Protein AF-A0A979EG92-F1 (afdb_monomer)

pLDDT: mean 73.33, std 23.33, range [22.28, 95.75]

Structure (mmCIF, N/CA/C/O backbone):
data_AF-A0A979EG92-F1
#
_entry.id   AF-A0A979EG92-F1
#
loop_
_atom_site.group_PDB
_atom_site.id
_atom_site.type_symbol
_atom_site.label_atom_id
_atom_site.lab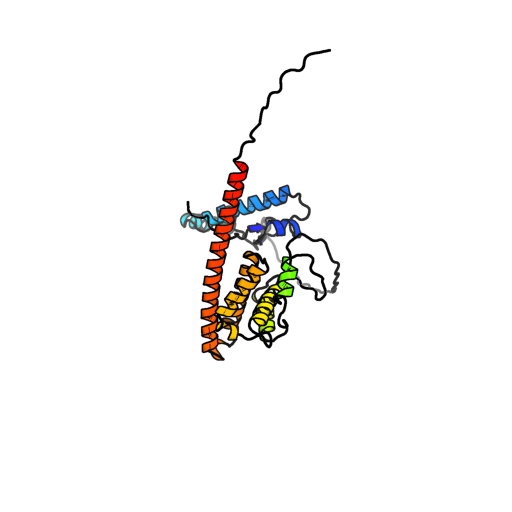el_alt_id
_atom_site.label_comp_id
_atom_site.label_asym_id
_atom_site.label_entity_id
_atom_site.label_seq_id
_atom_site.pdbx_PDB_ins_code
_atom_site.Cartn_x
_atom_site.Cartn_y
_atom_site.Cartn_z
_atom_site.occupancy
_atom_site.B_iso_or_equiv
_atom_site.auth_seq_id
_atom_site.auth_comp_id
_atom_site.auth_asym_id
_atom_site.auth_atom_id
_atom_site.pdbx_PDB_model_num
ATOM 1 N N . MET A 1 1 ? -4.545 24.169 -17.243 1.00 36.38 1 MET A N 1
ATOM 2 C CA . MET A 1 1 ? -3.277 23.765 -16.601 1.00 36.38 1 MET A CA 1
ATOM 3 C C . MET A 1 1 ? -3.550 22.474 -15.854 1.00 36.38 1 MET A C 1
ATOM 5 O O . MET A 1 1 ? -4.034 22.512 -14.728 1.00 36.38 1 MET A O 1
ATOM 9 N N . ASP A 1 2 ? -3.374 21.348 -16.539 1.00 27.50 2 ASP A N 1
ATOM 10 C CA . ASP A 1 2 ? -3.639 20.017 -15.994 1.00 27.50 2 ASP A CA 1
ATOM 11 C C . ASP A 1 2 ? -2.691 19.677 -14.832 1.00 27.50 2 ASP A C 1
ATOM 13 O O . ASP A 1 2 ? -1.524 20.081 -14.848 1.00 27.50 2 ASP A O 1
ATOM 17 N N . PRO A 1 3 ? -3.160 18.952 -13.801 1.00 38.16 3 PRO A N 1
ATOM 18 C CA . PRO A 1 3 ? -2.326 18.591 -12.667 1.00 38.16 3 PRO A CA 1
ATOM 19 C C . PRO A 1 3 ? -1.272 17.566 -13.095 1.00 38.16 3 PRO A C 1
ATOM 21 O O . PRO A 1 3 ? -1.597 16.468 -13.549 1.00 38.16 3 PRO A O 1
ATOM 24 N N . ILE A 1 4 ? -0.003 17.928 -12.899 1.00 33.69 4 ILE A N 1
ATOM 25 C CA . ILE A 1 4 ? 1.164 17.072 -13.132 1.00 33.69 4 ILE A CA 1
ATOM 26 C C . ILE A 1 4 ? 0.964 15.745 -12.367 1.00 33.69 4 ILE A C 1
ATOM 28 O O . ILE A 1 4 ? 0.806 15.766 -11.139 1.00 33.69 4 ILE A O 1
ATOM 32 N N . PRO A 1 5 ? 0.944 14.585 -13.049 1.00 31.27 5 PRO A N 1
ATOM 33 C CA . PRO A 1 5 ? 0.810 13.284 -12.405 1.00 31.27 5 PRO A CA 1
ATOM 34 C C . PRO A 1 5 ? 1.940 13.086 -11.392 1.00 31.27 5 PRO A C 1
ATOM 36 O O . PRO A 1 5 ? 3.100 13.347 -11.707 1.00 31.27 5 PRO A O 1
ATOM 39 N N . LYS A 1 6 ? 1.626 12.593 -10.184 1.00 41.56 6 LYS A N 1
ATOM 40 C CA . LYS A 1 6 ? 2.647 12.119 -9.233 1.00 41.56 6 LYS A CA 1
ATOM 41 C C . LYS A 1 6 ? 3.546 11.135 -9.984 1.00 41.56 6 LYS A C 1
ATOM 43 O O . LYS A 1 6 ? 3.072 10.055 -10.339 1.00 41.56 6 LYS A O 1
ATOM 48 N N . LEU A 1 7 ? 4.794 11.525 -10.267 1.00 37.78 7 LEU A N 1
ATOM 49 C CA . LEU A 1 7 ? 5.734 10.666 -10.979 1.00 37.78 7 LEU A CA 1
ATOM 50 C C . LEU A 1 7 ? 5.791 9.326 -10.244 1.00 37.78 7 LEU A C 1
ATOM 52 O O . LEU A 1 7 ? 6.073 9.280 -9.044 1.00 37.78 7 LEU A O 1
ATOM 56 N N . LYS A 1 8 ? 5.498 8.235 -10.962 1.00 48.94 8 LYS A N 1
ATOM 57 C CA . LYS A 1 8 ? 5.912 6.894 -10.548 1.00 48.94 8 LYS A CA 1
ATOM 58 C C . LYS A 1 8 ? 7.388 7.018 -10.169 1.00 48.94 8 LYS A C 1
ATOM 60 O O . LYS A 1 8 ? 8.183 7.421 -11.016 1.00 48.94 8 LYS A O 1
ATOM 65 N N . ARG A 1 9 ? 7.740 6.772 -8.902 1.00 59.47 9 ARG A N 1
ATOM 66 C CA . ARG A 1 9 ? 9.151 6.713 -8.505 1.00 59.47 9 ARG A CA 1
ATOM 67 C C . ARG A 1 9 ? 9.762 5.584 -9.321 1.00 59.47 9 ARG A C 1
ATOM 69 O O . ARG A 1 9 ? 9.372 4.431 -9.167 1.00 59.47 9 ARG A O 1
ATOM 76 N N . ASN A 1 10 ? 10.596 5.957 -10.278 1.00 70.12 10 ASN A N 1
ATOM 77 C CA . ASN A 1 10 ? 11.281 5.007 -11.128 1.00 70.12 10 ASN A CA 1
ATOM 78 C C . ASN A 1 10 ? 12.396 4.379 -10.299 1.00 70.12 10 ASN A C 1
ATOM 80 O O . ASN A 1 10 ? 13.101 5.099 -9.594 1.00 70.12 10 ASN A O 1
ATOM 84 N N . TYR A 1 11 ? 12.533 3.058 -10.374 1.00 84.50 11 TYR A N 1
ATOM 85 C CA . TYR A 1 11 ? 13.684 2.381 -9.794 1.00 84.50 11 TYR A CA 1
ATOM 86 C C . TYR A 1 11 ? 14.952 2.925 -10.452 1.00 84.50 11 TYR A C 1
ATOM 88 O O . TYR A 1 11 ? 15.028 2.992 -11.680 1.00 84.50 11 TYR A O 1
ATOM 96 N N . LEU A 1 12 ? 15.915 3.338 -9.636 1.00 88.81 12 LEU A N 1
ATOM 97 C CA . LEU A 1 12 ? 17.197 3.860 -10.089 1.00 88.81 12 LEU A CA 1
ATOM 98 C C . LEU A 1 12 ? 18.279 2.807 -9.867 1.00 88.81 12 LEU A C 1
ATOM 100 O O . LEU A 1 12 ? 18.273 2.097 -8.860 1.00 88.81 12 LEU A O 1
ATOM 104 N N . LEU A 1 13 ? 19.206 2.708 -10.811 1.00 88.88 13 LEU A N 1
ATOM 105 C CA . LEU A 1 13 ? 20.339 1.801 -10.720 1.00 88.88 13 LEU A CA 1
ATOM 106 C C . LEU A 1 13 ? 21.410 2.388 -9.796 1.00 88.88 13 LEU A C 1
ATOM 108 O O . LEU A 1 13 ? 21.821 3.533 -9.962 1.00 88.88 13 LEU A O 1
ATOM 112 N N . CYS A 1 14 ? 21.897 1.594 -8.845 1.00 90.44 14 CYS A N 1
ATOM 113 C CA . CYS A 1 14 ? 23.068 1.961 -8.064 1.00 90.44 14 CYS A CA 1
ATOM 114 C C . CYS A 1 14 ? 24.345 1.813 -8.908 1.00 90.44 14 CYS A C 1
ATOM 116 O O . CYS A 1 14 ? 24.604 0.716 -9.415 1.00 90.44 14 CYS A O 1
ATOM 118 N N . PRO A 1 15 ? 25.186 2.860 -9.019 1.00 88.94 15 PRO A N 1
ATOM 119 C CA . PRO A 1 15 ? 26.412 2.799 -9.812 1.00 88.94 15 PRO A CA 1
ATOM 120 C C . PRO A 1 15 ? 27.452 1.825 -9.244 1.00 88.94 15 PRO A C 1
ATOM 122 O O . PRO A 1 15 ? 28.266 1.319 -10.017 1.00 88.94 15 PRO A O 1
ATOM 125 N N . VAL A 1 16 ? 27.396 1.531 -7.938 1.00 89.12 16 VAL A N 1
ATOM 126 C CA . VAL A 1 16 ? 28.360 0.677 -7.224 1.00 89.12 16 VAL A CA 1
ATOM 127 C C . VAL A 1 16 ? 27.944 -0.792 -7.273 1.00 89.12 16 VAL A C 1
ATOM 129 O O . VAL A 1 16 ? 28.637 -1.611 -7.865 1.00 89.12 16 VAL A O 1
ATOM 132 N N . CYS A 1 17 ? 26.790 -1.147 -6.696 1.00 88.81 17 CYS A N 1
ATOM 133 C CA . CYS A 1 17 ? 26.370 -2.552 -6.609 1.00 88.81 17 CYS A CA 1
ATOM 134 C C . CYS A 1 17 ? 25.605 -3.061 -7.838 1.00 88.81 17 CYS A C 1
ATOM 136 O O . CYS A 1 17 ? 25.229 -4.231 -7.865 1.00 88.81 17 CYS A O 1
ATOM 138 N N . LYS A 1 18 ? 25.319 -2.190 -8.817 1.00 86.38 18 LYS A N 1
ATOM 139 C CA . LYS A 1 18 ? 24.544 -2.498 -10.033 1.00 86.38 18 LYS A CA 1
ATOM 140 C C . LYS A 1 18 ? 23.153 -3.100 -9.765 1.00 86.38 18 LYS A C 1
ATOM 142 O O . LYS A 1 18 ? 22.581 -3.758 -10.628 1.00 86.38 18 LYS A O 1
ATOM 147 N N . LYS A 1 19 ? 22.578 -2.851 -8.581 1.00 84.81 19 LYS A N 1
ATOM 148 C CA . LYS A 1 19 ? 21.195 -3.217 -8.223 1.00 84.81 19 LYS A CA 1
ATOM 149 C C . LYS A 1 19 ? 20.264 -2.016 -8.348 1.00 84.81 19 LYS A C 1
ATOM 151 O O . LYS A 1 19 ? 20.687 -0.875 -8.168 1.00 84.81 19 LYS A O 1
ATOM 156 N N . THR A 1 20 ? 18.993 -2.272 -8.631 1.00 86.12 20 THR A N 1
ATOM 157 C CA . THR A 1 20 ? 17.958 -1.239 -8.740 1.00 86.12 20 THR A CA 1
ATOM 158 C C . THR A 1 20 ? 17.262 -0.994 -7.407 1.00 86.12 20 THR A C 1
ATOM 160 O O . THR A 1 20 ? 16.869 -1.948 -6.739 1.00 86.12 20 THR A O 1
ATOM 163 N N . TRP A 1 21 ? 17.038 0.272 -7.063 1.00 81.88 21 TRP A N 1
ATOM 164 C CA . TRP A 1 21 ? 16.435 0.690 -5.798 1.00 81.88 21 TRP A CA 1
ATOM 165 C C . TRP A 1 21 ? 15.329 1.717 -6.029 1.00 81.88 21 TRP A C 1
ATOM 167 O O . TRP A 1 21 ? 15.434 2.583 -6.897 1.00 81.88 21 TRP A O 1
ATOM 177 N N . ASP A 1 22 ? 14.264 1.638 -5.238 1.00 79.19 22 ASP A N 1
ATOM 178 C CA . ASP A 1 22 ? 13.174 2.619 -5.225 1.00 79.19 22 ASP A CA 1
ATOM 179 C C . ASP A 1 22 ? 13.582 3.934 -4.532 1.00 79.19 22 ASP A C 1
ATOM 181 O O . ASP A 1 22 ? 13.038 5.001 -4.833 1.00 79.19 22 ASP A O 1
ATOM 185 N N . CYS A 1 23 ? 14.566 3.862 -3.631 1.00 83.00 23 CYS A N 1
ATOM 186 C CA . CYS A 1 23 ? 15.186 4.993 -2.955 1.00 83.00 23 CYS A CA 1
ATOM 187 C C . CYS A 1 23 ? 16.719 4.893 -3.003 1.00 83.00 23 CYS A C 1
ATOM 189 O O . CYS A 1 23 ? 17.378 4.512 -2.034 1.00 83.00 23 CYS A O 1
ATOM 191 N N . LEU A 1 24 ? 17.295 5.242 -4.159 1.00 86.62 24 LEU A N 1
ATOM 192 C CA . LEU A 1 24 ? 18.739 5.146 -4.378 1.00 86.62 24 LEU A CA 1
ATOM 193 C C . LEU A 1 24 ? 19.555 6.005 -3.402 1.00 86.62 24 LEU A C 1
ATOM 195 O O . LEU A 1 24 ? 20.567 5.524 -2.909 1.00 86.62 24 LEU A O 1
ATOM 199 N N . SER A 1 25 ? 19.104 7.214 -3.056 1.00 82.44 25 SER A N 1
ATOM 200 C CA . SER A 1 25 ? 19.812 8.074 -2.092 1.00 82.44 25 SER A CA 1
ATOM 201 C C . SER A 1 25 ? 20.023 7.382 -0.744 1.00 82.44 25 SER A C 1
ATOM 203 O O . SER A 1 25 ? 21.129 7.371 -0.217 1.00 82.44 25 SER A O 1
ATOM 205 N N . VAL A 1 26 ? 18.985 6.725 -0.217 1.00 84.19 26 VAL A N 1
ATOM 206 C CA . VAL A 1 26 ? 19.054 5.982 1.050 1.00 84.19 26 VAL A CA 1
ATOM 207 C C . VAL A 1 26 ? 19.996 4.788 0.941 1.00 84.19 26 VAL A C 1
ATOM 209 O O . VAL A 1 26 ? 20.746 4.510 1.876 1.00 84.19 26 VAL A O 1
ATOM 212 N N . HIS A 1 27 ? 19.974 4.083 -0.188 1.00 88.06 27 HIS A N 1
ATOM 213 C CA . HIS A 1 27 ? 20.885 2.970 -0.426 1.00 88.06 27 HIS A CA 1
ATOM 214 C C . HIS A 1 27 ? 22.354 3.424 -0.480 1.00 88.06 27 HIS A C 1
ATOM 216 O O . HIS A 1 27 ? 23.207 2.801 0.154 1.00 88.06 27 HIS A O 1
ATOM 222 N N . LEU A 1 28 ? 22.647 4.515 -1.194 1.00 86.81 28 LEU A N 1
ATOM 223 C CA . LEU A 1 28 ? 23.994 5.079 -1.289 1.00 86.81 28 LEU A CA 1
ATOM 224 C C . LEU A 1 28 ? 24.503 5.502 0.092 1.00 86.81 28 LEU A C 1
ATOM 226 O O . LEU A 1 28 ? 25.548 5.021 0.514 1.00 86.81 28 LEU A O 1
ATOM 230 N N . HIS A 1 29 ? 23.695 6.247 0.847 1.00 87.12 29 HIS A N 1
ATOM 231 C CA . HIS A 1 29 ? 24.012 6.674 2.214 1.00 87.12 29 HIS A CA 1
ATOM 232 C C . HIS A 1 29 ? 24.307 5.534 3.193 1.00 87.12 29 HIS A C 1
ATOM 234 O O . HIS A 1 29 ? 25.091 5.686 4.126 1.00 87.12 29 HIS A O 1
ATOM 240 N N . ARG A 1 30 ? 23.650 4.383 3.032 1.00 86.19 30 ARG A N 1
ATOM 241 C CA . ARG A 1 30 ? 23.713 3.299 4.028 1.00 86.19 30 ARG A CA 1
ATOM 242 C C . ARG A 1 30 ? 24.660 2.170 3.664 1.00 86.19 30 ARG A C 1
ATOM 244 O O . ARG A 1 30 ? 25.150 1.498 4.568 1.00 86.19 30 ARG A O 1
ATOM 251 N N . VAL A 1 31 ? 24.860 1.925 2.372 1.00 89.38 31 VAL A N 1
ATOM 252 C CA . VAL A 1 31 ? 25.510 0.704 1.885 1.00 89.38 31 VAL A CA 1
ATOM 253 C C . VAL A 1 31 ? 26.677 1.032 0.969 1.00 89.38 31 VAL A C 1
ATOM 255 O O . VAL A 1 31 ? 27.809 0.696 1.290 1.00 89.38 31 VAL A O 1
ATOM 258 N N . CYS A 1 32 ? 26.411 1.664 -0.174 1.00 87.06 32 CYS A N 1
ATOM 259 C CA . CYS A 1 32 ? 27.383 1.709 -1.269 1.00 87.06 32 CYS A CA 1
ATOM 260 C C . CYS A 1 32 ? 28.295 2.935 -1.285 1.00 87.06 32 CYS A C 1
ATOM 262 O O . CYS A 1 32 ? 29.355 2.856 -1.891 1.00 87.06 32 CYS A O 1
ATOM 264 N N . MET A 1 33 ? 27.886 4.035 -0.657 1.00 91.25 33 MET A N 1
ATOM 265 C CA . MET A 1 33 ? 28.625 5.301 -0.595 1.00 91.25 33 MET A CA 1
ATOM 266 C C . MET A 1 33 ? 28.605 5.880 0.829 1.00 91.25 33 MET A C 1
ATOM 268 O O . MET A 1 33 ? 28.529 7.083 1.040 1.00 91.25 33 MET A O 1
ATOM 272 N N . LYS A 1 34 ? 28.614 5.007 1.846 1.00 88.69 34 LYS A N 1
ATOM 273 C CA . LYS A 1 34 ? 28.432 5.390 3.259 1.00 88.69 34 LYS A CA 1
ATOM 274 C C . LYS A 1 34 ? 29.494 6.378 3.764 1.00 88.69 34 LYS A C 1
ATOM 276 O O . LYS A 1 34 ? 29.240 7.124 4.704 1.00 88.69 34 LYS A O 1
ATOM 281 N N . THR A 1 35 ? 30.694 6.320 3.196 1.00 89.56 35 THR A N 1
ATOM 282 C CA . THR A 1 35 ? 31.848 7.146 3.581 1.00 89.56 35 THR A CA 1
ATOM 283 C C . THR A 1 35 ? 32.077 8.326 2.643 1.00 89.56 35 THR A C 1
ATOM 285 O O . THR A 1 35 ? 32.977 9.124 2.890 1.00 89.56 35 THR A O 1
ATOM 288 N N . ASP A 1 36 ? 31.311 8.419 1.560 1.00 91.38 36 ASP A N 1
ATOM 289 C CA . ASP A 1 36 ? 31.434 9.48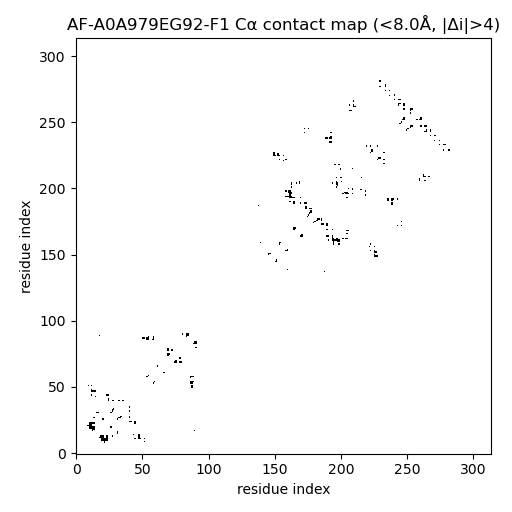3 0.574 1.00 91.38 36 ASP A CA 1
ATOM 290 C C . ASP A 1 36 ? 30.762 10.773 1.067 1.00 91.38 36 ASP A C 1
ATOM 292 O O . ASP A 1 36 ? 29.830 10.727 1.877 1.00 91.38 36 ASP A O 1
ATOM 296 N N . PRO A 1 37 ? 31.211 11.945 0.586 1.00 91.25 37 PRO A N 1
ATOM 297 C CA . PRO A 1 37 ? 30.566 13.209 0.912 1.00 91.25 37 PRO A CA 1
ATOM 298 C C . PRO A 1 37 ? 29.148 13.279 0.328 1.00 91.25 37 PRO A C 1
ATOM 300 O O . PRO A 1 37 ? 28.873 12.718 -0.735 1.00 91.25 37 PRO A O 1
ATOM 303 N N . GLU A 1 38 ? 28.263 14.035 0.987 1.00 86.19 38 GLU A N 1
ATOM 304 C CA . GLU A 1 38 ? 26.866 14.230 0.554 1.00 86.19 38 GLU A CA 1
ATOM 305 C C . GLU A 1 38 ? 26.777 14.672 -0.914 1.00 86.19 38 GLU A C 1
ATOM 307 O O . GLU A 1 38 ? 25.977 14.137 -1.674 1.00 86.19 38 GLU A O 1
ATOM 312 N N . GLU A 1 39 ? 27.666 15.569 -1.346 1.00 90.50 39 GLU A N 1
ATOM 313 C CA . GLU A 1 39 ? 27.732 16.061 -2.726 1.00 90.50 39 GLU A CA 1
ATOM 314 C C . GLU A 1 39 ? 27.968 14.934 -3.746 1.00 90.50 39 GLU A C 1
ATOM 316 O O . GLU A 1 39 ? 27.345 14.902 -4.808 1.00 90.50 39 GLU A O 1
ATOM 321 N N . ALA A 1 40 ? 28.815 13.954 -3.415 1.00 88.75 40 ALA A N 1
ATOM 322 C CA . ALA A 1 40 ? 29.052 12.805 -4.284 1.00 88.75 40 ALA A CA 1
ATOM 323 C C . ALA A 1 40 ? 27.818 11.891 -4.358 1.00 88.75 40 ALA A C 1
ATOM 325 O O . ALA A 1 40 ? 27.514 11.341 -5.422 1.00 88.75 40 ALA A O 1
ATOM 326 N N . ILE A 1 41 ? 27.084 11.750 -3.251 1.00 85.19 41 ILE A N 1
ATOM 327 C CA . ILE A 1 41 ? 25.849 10.961 -3.191 1.00 85.19 41 ILE A CA 1
ATOM 328 C C . ILE A 1 41 ? 24.737 11.645 -3.994 1.00 85.19 41 ILE A C 1
ATOM 330 O O . ILE A 1 41 ? 24.075 10.988 -4.801 1.00 85.19 41 ILE A O 1
ATOM 334 N N . GLU A 1 42 ? 24.554 12.957 -3.835 1.00 87.31 42 GLU A N 1
ATOM 335 C CA . GLU A 1 42 ? 23.590 13.742 -4.611 1.00 87.31 42 GLU A CA 1
ATOM 336 C C . GLU A 1 42 ? 23.900 13.680 -6.111 1.00 87.31 42 GLU A C 1
ATOM 338 O O . GLU A 1 42 ? 23.010 13.358 -6.905 1.00 87.31 42 GLU A O 1
ATOM 343 N N . ALA A 1 43 ? 25.167 13.858 -6.499 1.00 91.19 43 ALA A N 1
ATOM 344 C CA . ALA A 1 43 ? 25.603 13.747 -7.889 1.00 91.19 43 ALA A CA 1
ATOM 345 C C . ALA A 1 43 ? 25.350 12.345 -8.476 1.00 91.19 43 ALA A C 1
ATOM 347 O O . ALA A 1 43 ? 24.963 12.210 -9.641 1.00 91.19 43 ALA A O 1
ATOM 348 N N . ALA A 1 44 ? 25.533 11.282 -7.687 1.00 90.94 44 ALA A N 1
ATOM 349 C CA . ALA A 1 44 ? 25.234 9.916 -8.110 1.00 90.94 44 ALA A CA 1
ATOM 350 C C . ALA A 1 44 ? 23.725 9.687 -8.318 1.00 90.94 44 ALA A C 1
ATOM 352 O O . ALA A 1 44 ? 23.325 9.039 -9.290 1.00 90.94 44 ALA A O 1
ATOM 353 N N . VAL A 1 45 ? 22.874 10.244 -7.450 1.00 88.88 45 VAL A N 1
ATOM 354 C CA . VAL A 1 45 ? 21.408 10.171 -7.589 1.00 88.88 45 VAL A CA 1
ATOM 355 C C . VAL A 1 45 ? 20.924 10.980 -8.789 1.00 88.88 45 VAL A C 1
ATOM 357 O O . VAL A 1 45 ? 20.060 10.510 -9.539 1.00 88.88 45 VAL A O 1
ATOM 360 N N . GLU A 1 46 ? 21.472 12.177 -8.996 1.00 88.88 46 GLU A N 1
ATOM 361 C CA . GLU A 1 46 ? 21.147 13.022 -10.143 1.00 88.88 46 GLU A CA 1
ATOM 362 C C . GLU A 1 46 ? 21.520 12.323 -11.452 1.00 88.88 46 GLU A C 1
ATOM 364 O O . GLU A 1 46 ? 20.681 12.205 -12.352 1.00 88.88 46 GLU A O 1
ATOM 369 N N . ARG A 1 47 ? 22.734 11.764 -11.519 1.00 90.88 47 ARG A N 1
ATOM 370 C CA . ARG A 1 47 ? 23.205 10.987 -12.668 1.00 90.88 47 ARG A CA 1
ATOM 371 C C . ARG A 1 47 ? 22.289 9.803 -12.956 1.00 90.88 47 ARG A C 1
ATOM 373 O O . ARG A 1 47 ? 21.749 9.721 -14.054 1.00 90.88 47 ARG A O 1
ATOM 380 N N . ALA A 1 48 ? 22.010 8.955 -11.965 1.00 89.00 48 ALA A N 1
ATOM 381 C CA . ALA A 1 48 ? 21.118 7.806 -12.138 1.00 89.00 48 ALA A CA 1
ATOM 382 C C . ALA A 1 48 ? 19.701 8.224 -12.581 1.00 89.00 48 ALA A C 1
ATOM 384 O O . ALA A 1 48 ? 19.045 7.539 -13.369 1.00 89.00 48 ALA A O 1
ATOM 385 N N . THR A 1 49 ? 19.220 9.380 -12.115 1.00 86.88 49 THR A N 1
ATOM 386 C CA . THR A 1 49 ? 17.933 9.943 -12.544 1.00 86.88 49 THR A CA 1
ATOM 387 C C . THR A 1 49 ? 17.968 10.395 -14.005 1.00 86.88 49 THR A C 1
ATOM 389 O O . THR A 1 49 ? 16.991 10.189 -14.731 1.00 86.88 49 THR A O 1
ATOM 392 N N . ALA A 1 50 ? 19.063 11.014 -14.453 1.00 86.88 50 ALA A N 1
ATOM 393 C CA . ALA A 1 50 ? 19.254 11.415 -15.844 1.00 86.88 50 ALA A CA 1
ATOM 394 C C . ALA A 1 50 ? 19.341 10.193 -16.773 1.00 86.88 50 ALA A C 1
ATOM 396 O O . ALA A 1 50 ? 18.620 10.133 -17.772 1.00 86.88 50 ALA A O 1
ATOM 397 N N . GLU A 1 51 ? 20.128 9.185 -16.397 1.00 88.75 51 GLU A N 1
ATOM 398 C CA . GLU A 1 51 ? 20.257 7.910 -17.113 1.00 88.75 51 GLU A CA 1
ATOM 399 C C . GLU A 1 51 ? 18.898 7.217 -17.261 1.00 88.75 51 GLU A C 1
ATOM 401 O O . GLU A 1 51 ? 18.502 6.833 -18.363 1.00 88.75 51 GLU A O 1
ATOM 406 N N . MET A 1 52 ? 18.106 7.165 -16.184 1.00 86.75 52 MET A N 1
ATOM 407 C CA . MET A 1 52 ? 16.764 6.581 -16.215 1.00 86.75 52 MET A CA 1
ATOM 408 C C . MET A 1 52 ? 15.821 7.308 -17.188 1.00 86.75 52 MET A C 1
ATOM 410 O O . MET A 1 52 ? 15.012 6.669 -17.865 1.00 86.75 52 MET A O 1
ATOM 414 N N . ARG A 1 53 ? 15.913 8.640 -17.321 1.00 83.81 53 ARG A N 1
ATOM 415 C CA . ARG A 1 53 ? 15.123 9.378 -18.330 1.00 83.81 53 ARG A CA 1
ATOM 416 C C . ARG A 1 53 ? 15.528 8.995 -19.752 1.00 83.81 53 ARG A C 1
ATOM 418 O O . ARG A 1 53 ? 14.661 8.872 -20.624 1.00 83.81 53 ARG A O 1
ATOM 425 N N . VAL A 1 54 ? 16.821 8.795 -20.000 1.00 84.44 54 VAL A N 1
ATOM 426 C CA . VAL A 1 54 ? 17.302 8.355 -21.314 1.00 84.44 54 VAL A CA 1
ATOM 427 C C . VAL A 1 54 ? 16.854 6.922 -21.597 1.00 84.44 54 VAL A C 1
ATOM 429 O O . VAL A 1 54 ? 16.317 6.663 -22.672 1.00 84.44 54 VAL A O 1
ATOM 432 N N . LEU A 1 55 ? 16.949 6.018 -20.621 1.00 86.31 55 LEU A N 1
ATOM 433 C CA . LEU A 1 55 ? 16.470 4.640 -20.747 1.00 86.31 55 LEU A CA 1
ATOM 434 C C . LEU A 1 55 ? 14.969 4.587 -21.072 1.00 86.31 55 LEU A C 1
ATOM 436 O O . LEU A 1 55 ? 14.547 3.878 -21.986 1.00 86.31 55 LEU A O 1
ATOM 440 N N . LEU A 1 56 ? 14.148 5.374 -20.372 1.00 83.62 56 LEU A N 1
ATOM 441 C CA . LEU A 1 56 ? 12.703 5.416 -20.615 1.00 83.62 56 LEU A CA 1
ATOM 442 C C . LEU A 1 56 ? 12.338 5.960 -22.002 1.00 83.62 56 LEU A C 1
ATOM 444 O O . LEU A 1 56 ? 11.317 5.549 -22.553 1.00 83.62 56 LEU A O 1
ATOM 448 N N . SER A 1 57 ? 13.149 6.860 -22.563 1.00 82.75 57 SER A N 1
ATOM 449 C CA . SER A 1 57 ? 12.893 7.467 -23.876 1.00 82.75 57 SER A CA 1
ATOM 450 C C . SER A 1 57 ? 13.498 6.686 -25.047 1.00 82.75 57 SER A C 1
ATOM 452 O O . SER A 1 57 ? 12.885 6.630 -26.110 1.00 82.75 57 SER A O 1
ATOM 454 N N . LYS A 1 58 ? 14.671 6.063 -24.875 1.00 80.31 58 LYS A N 1
ATOM 455 C CA . LYS A 1 58 ? 15.453 5.441 -25.963 1.00 80.31 58 LYS A CA 1
ATOM 456 C C . LYS A 1 58 ? 15.730 3.945 -25.777 1.00 80.31 58 LYS A C 1
ATOM 458 O O . LYS A 1 58 ? 16.100 3.271 -26.736 1.00 80.31 58 LYS A O 1
ATOM 463 N N . GLY A 1 59 ? 15.545 3.400 -24.577 1.00 80.06 59 GLY A N 1
ATOM 464 C CA . GLY A 1 59 ? 15.911 2.018 -24.244 1.00 80.06 59 GLY A CA 1
ATOM 465 C C . GLY A 1 59 ? 14.963 0.943 -24.780 1.00 80.06 59 GLY A C 1
ATOM 466 O O . GLY A 1 59 ? 15.338 -0.220 -24.834 1.00 80.06 59 GLY A O 1
ATOM 467 N N . ARG A 1 60 ? 13.737 1.305 -25.187 1.00 81.69 60 ARG A N 1
ATOM 468 C CA . ARG A 1 60 ? 12.706 0.336 -25.619 1.00 81.69 60 ARG A CA 1
ATOM 469 C C . ARG A 1 60 ? 12.681 0.052 -27.119 1.00 81.69 60 ARG A C 1
ATOM 471 O O . ARG A 1 60 ? 12.114 -0.954 -27.526 1.00 81.69 60 ARG A O 1
ATOM 478 N N . VAL A 1 61 ? 13.224 0.953 -27.938 1.00 83.69 61 VAL A N 1
ATOM 479 C CA . VAL A 1 61 ? 13.083 0.895 -29.399 1.00 83.69 61 VAL A CA 1
ATOM 480 C C . VAL A 1 61 ? 14.438 0.615 -30.034 1.00 83.69 61 VAL A C 1
ATOM 482 O O . VAL A 1 61 ? 15.333 1.461 -30.009 1.00 83.69 61 VAL A O 1
ATOM 485 N N . PHE A 1 62 ? 14.574 -0.560 -30.642 1.00 85.25 62 PHE A N 1
ATOM 486 C CA . PHE A 1 62 ? 15.757 -0.955 -31.403 1.00 85.25 62 PHE A CA 1
ATOM 487 C C . PHE A 1 62 ? 15.460 -0.899 -32.900 1.00 85.25 62 PHE A C 1
ATOM 489 O O . PHE A 1 62 ? 14.388 -1.301 -33.347 1.00 85.25 62 PHE A O 1
ATOM 496 N N . LYS A 1 63 ? 16.414 -0.383 -33.682 1.00 89.19 63 LYS A N 1
ATOM 497 C CA . LYS A 1 63 ? 16.331 -0.410 -35.145 1.00 89.19 63 LYS A CA 1
ATOM 498 C C . LYS A 1 63 ? 16.833 -1.758 -35.641 1.00 89.19 63 LYS A C 1
ATOM 500 O O . LYS A 1 63 ? 17.931 -2.164 -35.266 1.00 89.19 63 LYS A O 1
ATOM 505 N N . TYR A 1 64 ? 16.062 -2.400 -36.512 1.00 90.31 64 TYR A N 1
ATOM 506 C CA . TYR A 1 64 ? 16.419 -3.699 -37.076 1.00 90.31 64 TYR A CA 1
ATOM 507 C C . TYR A 1 64 ? 17.783 -3.671 -37.783 1.00 90.31 64 TYR A C 1
ATOM 509 O O . TYR A 1 64 ? 18.633 -4.504 -37.492 1.00 90.31 64 TYR A O 1
ATOM 517 N N . ASP A 1 65 ? 18.056 -2.643 -38.591 1.00 93.19 65 ASP A N 1
ATOM 518 C CA . ASP A 1 65 ? 19.340 -2.496 -39.298 1.00 93.19 65 ASP A CA 1
ATOM 519 C C . ASP A 1 65 ? 20.540 -2.460 -38.346 1.00 93.19 65 ASP A C 1
ATOM 521 O O . ASP A 1 65 ? 21.607 -2.993 -38.644 1.00 93.19 65 ASP A O 1
ATOM 525 N N . ARG A 1 66 ? 20.362 -1.856 -37.163 1.00 89.69 66 ARG A N 1
ATOM 526 C CA . ARG A 1 66 ? 21.408 -1.798 -36.140 1.00 89.69 66 ARG A CA 1
ATOM 527 C C . ARG A 1 66 ? 21.670 -3.174 -35.537 1.00 89.69 66 ARG A C 1
ATOM 529 O O . ARG A 1 66 ? 22.828 -3.530 -35.348 1.00 89.69 66 ARG A O 1
ATOM 536 N N . LEU A 1 67 ? 20.617 -3.952 -35.283 1.00 90.31 67 LEU A N 1
ATOM 537 C CA . LEU A 1 67 ? 20.752 -5.343 -34.845 1.00 90.31 67 LEU A CA 1
ATOM 538 C C . LEU A 1 67 ? 21.450 -6.185 -35.923 1.00 90.31 67 LEU A C 1
ATOM 540 O O . LEU A 1 67 ? 22.359 -6.943 -35.601 1.00 90.31 67 LEU A O 1
ATOM 544 N N . GLY A 1 68 ? 21.111 -5.978 -37.200 1.00 90.94 68 GLY A N 1
ATOM 545 C CA . GLY A 1 68 ? 21.788 -6.618 -38.331 1.00 90.94 68 GLY A CA 1
ATOM 546 C C . GLY A 1 68 ? 23.289 -6.308 -38.391 1.00 90.94 68 GLY A C 1
ATOM 547 O O . GLY A 1 68 ? 24.097 -7.215 -38.565 1.00 90.94 68 GLY A O 1
ATOM 548 N N . GLN A 1 69 ? 23.688 -5.051 -38.165 1.00 92.31 69 GLN A N 1
ATOM 549 C CA . GLN A 1 69 ? 25.103 -4.648 -38.112 1.00 92.31 69 GLN A CA 1
ATOM 550 C C . GLN A 1 69 ? 25.873 -5.250 -36.928 1.00 92.31 69 GLN A C 1
ATOM 552 O O . GLN A 1 69 ? 27.071 -5.508 -37.046 1.00 92.31 69 GLN A O 1
ATOM 557 N N . ILE A 1 70 ? 25.218 -5.424 -35.776 1.00 92.44 70 ILE A N 1
ATOM 558 C CA . ILE A 1 70 ? 25.823 -6.054 -34.593 1.00 92.44 70 ILE A CA 1
ATOM 559 C C . ILE A 1 70 ? 26.053 -7.539 -34.876 1.00 92.44 70 ILE A C 1
ATOM 561 O O . ILE A 1 70 ? 27.173 -8.027 -34.732 1.00 92.44 70 ILE A O 1
ATOM 565 N N . LEU A 1 71 ? 25.016 -8.230 -35.357 1.00 90.94 71 LEU A N 1
ATOM 566 C CA . LEU A 1 71 ? 25.070 -9.661 -35.659 1.00 90.94 71 LEU A CA 1
ATOM 567 C C . LEU A 1 71 ? 26.031 -9.999 -36.806 1.00 90.94 71 LEU A C 1
ATOM 569 O O . LEU A 1 71 ? 26.624 -11.070 -36.793 1.00 90.94 71 LEU A O 1
ATOM 573 N N . GLY A 1 72 ? 26.220 -9.091 -37.766 1.00 89.75 72 GLY A N 1
ATOM 574 C CA . GLY A 1 72 ? 27.172 -9.258 -38.868 1.00 89.75 72 GLY A CA 1
ATOM 575 C C . GLY A 1 72 ? 28.626 -8.894 -38.542 1.00 89.75 72 GLY A C 1
ATOM 576 O O . GLY A 1 72 ? 29.453 -8.873 -39.450 1.00 89.75 72 GLY A O 1
ATOM 577 N N . SER A 1 73 ? 28.949 -8.545 -37.294 1.00 92.31 73 SER A N 1
ATOM 578 C CA . SER A 1 73 ? 30.310 -8.155 -36.901 1.00 92.31 73 SER A CA 1
ATOM 579 C C . SER A 1 73 ? 31.171 -9.341 -36.454 1.00 92.31 73 SER A C 1
ATOM 581 O O . SER A 1 73 ? 30.660 -10.420 -36.175 1.00 92.31 73 SER A O 1
ATOM 583 N N . ALA A 1 74 ? 32.489 -9.131 -36.365 1.00 88.56 74 ALA A N 1
ATOM 584 C CA . ALA A 1 74 ? 33.430 -10.151 -35.895 1.00 88.56 74 ALA A CA 1
ATOM 585 C C . ALA A 1 74 ? 33.251 -10.509 -34.405 1.00 88.56 74 ALA A C 1
ATOM 587 O O . ALA A 1 74 ? 33.587 -11.620 -34.007 1.00 88.56 74 ALA A O 1
ATOM 588 N N . ASP A 1 75 ? 32.695 -9.594 -33.604 1.00 89.88 75 ASP A N 1
ATOM 589 C CA . ASP A 1 75 ? 32.329 -9.830 -32.203 1.00 89.88 75 ASP A CA 1
ATOM 590 C C . ASP A 1 75 ? 30.898 -9.334 -31.921 1.00 89.88 75 ASP A C 1
ATOM 592 O O . ASP A 1 75 ? 30.687 -8.234 -31.397 1.00 89.88 75 ASP A O 1
ATOM 596 N N . PRO A 1 76 ? 29.877 -10.132 -32.278 1.00 89.19 76 PRO A N 1
ATOM 597 C CA . PRO A 1 76 ? 28.486 -9.751 -32.074 1.00 89.19 76 PRO A CA 1
ATOM 598 C C . PRO A 1 76 ? 28.116 -9.554 -30.605 1.00 89.19 76 PRO A C 1
ATOM 600 O O . PRO A 1 76 ? 27.272 -8.714 -30.298 1.00 89.19 76 PRO A O 1
ATOM 603 N N . MET A 1 77 ? 28.729 -10.321 -29.698 1.00 87.94 77 MET A N 1
ATOM 604 C CA . MET A 1 77 ? 28.397 -10.284 -28.275 1.00 87.94 77 MET A CA 1
ATOM 605 C C . MET A 1 77 ? 28.966 -9.037 -27.606 1.00 87.94 77 MET A C 1
ATOM 607 O O . MET A 1 77 ? 28.211 -8.344 -26.925 1.00 87.94 77 MET A O 1
ATOM 611 N N . GLY A 1 78 ? 30.236 -8.695 -27.850 1.00 87.69 78 GLY A N 1
ATOM 612 C CA . GLY A 1 78 ? 30.816 -7.446 -27.353 1.00 87.69 78 GLY A CA 1
ATOM 613 C C . GLY A 1 78 ? 30.061 -6.227 -27.878 1.00 87.69 78 GLY A C 1
ATOM 614 O O . GLY A 1 78 ? 29.630 -5.377 -27.101 1.00 87.69 78 GLY A O 1
ATOM 615 N N . ARG A 1 79 ? 29.754 -6.199 -29.182 1.00 89.38 79 ARG A N 1
ATOM 616 C CA . ARG A 1 79 ? 28.981 -5.099 -29.781 1.00 89.38 79 ARG A CA 1
ATOM 617 C C . ARG A 1 79 ? 27.538 -5.013 -29.288 1.00 89.38 79 ARG A C 1
ATOM 619 O O . ARG A 1 79 ? 26.978 -3.918 -29.232 1.00 89.38 79 ARG A O 1
ATOM 626 N N . MET A 1 80 ? 26.916 -6.142 -28.945 1.00 90.81 80 MET A N 1
ATOM 627 C CA . MET A 1 80 ? 25.591 -6.144 -28.325 1.00 90.81 80 MET A CA 1
ATOM 628 C C . MET A 1 80 ? 25.653 -5.563 -26.911 1.00 90.81 80 MET A C 1
ATOM 630 O O . MET A 1 80 ? 24.806 -4.747 -26.559 1.00 90.81 80 MET A O 1
ATOM 634 N N . ILE A 1 81 ? 26.658 -5.944 -26.117 1.00 89.69 81 ILE A N 1
ATOM 635 C CA . ILE A 1 81 ? 26.864 -5.404 -24.767 1.00 89.69 81 ILE A CA 1
ATOM 636 C C . ILE A 1 81 ? 27.075 -3.888 -24.835 1.00 89.69 81 ILE A C 1
ATOM 638 O O . ILE A 1 81 ? 26.356 -3.158 -24.157 1.00 89.69 81 ILE A O 1
ATOM 642 N N . GLU A 1 82 ? 27.947 -3.408 -25.724 1.00 89.19 82 GLU A N 1
ATOM 643 C CA . GLU A 1 82 ? 28.167 -1.973 -25.948 1.00 89.19 82 GLU A CA 1
ATOM 644 C C . GLU A 1 82 ? 26.871 -1.233 -26.313 1.00 89.19 82 GLU A C 1
ATOM 646 O O . GLU A 1 82 ? 26.580 -0.161 -25.780 1.00 89.19 82 GLU A O 1
ATOM 651 N N . GLU A 1 83 ? 26.059 -1.798 -27.213 1.00 89.25 83 GLU A N 1
ATOM 652 C CA . GLU A 1 83 ? 24.788 -1.187 -27.612 1.00 89.25 83 GLU A CA 1
ATOM 653 C C . GLU A 1 83 ? 23.800 -1.120 -26.437 1.00 89.25 83 GLU A C 1
ATOM 655 O O . GLU A 1 83 ? 23.113 -0.108 -26.273 1.00 89.25 83 GLU A O 1
ATOM 660 N N . LEU A 1 84 ? 23.735 -2.158 -25.600 1.00 89.12 84 LEU A N 1
ATOM 661 C CA . LEU A 1 84 ? 22.880 -2.190 -24.413 1.00 89.12 84 LEU A CA 1
ATOM 662 C C . LEU A 1 84 ? 23.354 -1.173 -23.360 1.00 89.12 84 LEU A C 1
ATOM 664 O O . LEU A 1 84 ? 22.553 -0.364 -22.879 1.00 89.12 84 LEU A O 1
ATOM 668 N N . GLU A 1 85 ? 24.650 -1.145 -23.056 1.00 87.62 85 GLU A N 1
ATOM 669 C CA . GLU A 1 85 ? 25.242 -0.229 -22.076 1.00 87.62 85 GLU A CA 1
ATOM 670 C C . GLU A 1 85 ? 25.149 1.237 -22.519 1.00 87.62 85 GLU A C 1
ATOM 672 O O . GLU A 1 85 ? 24.823 2.104 -21.706 1.00 87.62 85 GLU A O 1
ATOM 677 N N . SER A 1 86 ? 25.292 1.524 -23.821 1.00 86.06 86 SER A N 1
ATOM 678 C CA . SER A 1 86 ? 25.105 2.875 -24.382 1.00 86.06 86 SER A CA 1
ATOM 679 C C . SER A 1 86 ? 23.697 3.449 -24.152 1.00 86.06 86 SER A C 1
ATOM 681 O O . SER A 1 86 ? 23.479 4.660 -24.234 1.00 86.06 86 SER A O 1
ATOM 683 N N . ARG A 1 87 ? 22.725 2.578 -23.854 1.00 84.19 87 ARG A N 1
ATOM 684 C CA . ARG A 1 87 ? 21.328 2.921 -23.555 1.00 84.19 87 ARG A CA 1
ATOM 685 C C . ARG A 1 87 ? 20.997 2.811 -22.067 1.00 84.19 87 ARG A C 1
ATOM 687 O O . ARG A 1 87 ? 19.818 2.883 -21.721 1.00 84.19 87 ARG A O 1
ATOM 694 N N . PHE A 1 88 ? 22.010 2.674 -21.209 1.00 86.00 88 PHE A N 1
ATOM 695 C CA . PHE A 1 88 ? 21.899 2.516 -19.755 1.00 86.00 88 PHE A CA 1
ATOM 696 C C . PHE A 1 88 ? 21.202 1.220 -19.313 1.00 86.00 88 PHE A C 1
ATOM 698 O O . PHE A 1 88 ? 20.603 1.159 -18.238 1.00 86.00 88 PHE A O 1
ATOM 705 N N . LEU A 1 89 ? 21.270 0.171 -20.141 1.00 85.75 89 LEU A N 1
ATOM 706 C CA . LEU A 1 89 ? 20.945 -1.192 -19.722 1.00 85.75 89 LEU A CA 1
ATOM 707 C C . LEU A 1 89 ? 22.180 -1.819 -19.069 1.00 85.75 89 LEU A C 1
ATOM 709 O O . LEU A 1 89 ? 23.311 -1.480 -19.403 1.00 85.75 89 LEU A O 1
ATOM 713 N N . VAL A 1 90 ? 21.959 -2.739 -18.133 1.00 83.50 90 VAL A N 1
ATOM 714 C CA . VAL A 1 90 ? 23.038 -3.434 -17.421 1.00 83.50 90 VAL A CA 1
ATOM 715 C C . VAL A 1 90 ? 23.080 -4.880 -17.875 1.00 83.50 90 VAL A C 1
ATOM 717 O O . VAL A 1 90 ? 22.066 -5.576 -17.793 1.00 83.50 90 VAL A O 1
ATOM 720 N N . VAL A 1 91 ? 24.257 -5.336 -18.297 1.00 82.44 91 VAL A N 1
ATOM 721 C CA . VAL A 1 91 ? 24.528 -6.747 -18.578 1.00 82.44 91 VAL A CA 1
ATOM 722 C C . VAL A 1 91 ? 25.338 -7.318 -17.415 1.00 82.44 91 VAL A C 1
ATOM 724 O O . VAL A 1 91 ? 26.421 -6.835 -17.101 1.00 82.44 91 VAL A O 1
ATOM 727 N N . THR A 1 92 ? 24.800 -8.325 -16.729 1.00 81.31 92 THR A N 1
ATOM 728 C CA . THR A 1 92 ? 25.482 -9.011 -15.621 1.00 81.31 92 THR A CA 1
ATOM 729 C C . THR A 1 92 ? 25.989 -10.381 -16.067 1.00 81.31 92 THR A C 1
ATOM 731 O O . THR A 1 92 ? 25.442 -10.985 -16.985 1.00 81.31 92 THR A O 1
ATOM 734 N N . GLY A 1 93 ? 27.047 -10.880 -15.418 1.00 77.50 93 GLY A N 1
ATOM 735 C CA . GLY A 1 93 ? 27.596 -12.209 -15.713 1.00 77.50 93 GLY A CA 1
ATOM 736 C C . GLY A 1 93 ? 28.384 -12.298 -17.022 1.00 77.50 93 GLY A C 1
ATOM 737 O O . GLY A 1 93 ? 28.510 -13.389 -17.573 1.00 77.50 93 GLY A O 1
ATOM 738 N N . VAL A 1 94 ? 28.909 -11.174 -17.523 1.00 76.31 94 VAL A N 1
ATOM 739 C CA . VAL A 1 94 ? 29.811 -11.175 -18.681 1.00 76.31 94 VAL A CA 1
ATOM 740 C C . VAL A 1 94 ? 31.058 -11.994 -18.319 1.00 76.31 94 VAL A C 1
ATOM 742 O O . VAL A 1 94 ? 31.711 -11.677 -17.318 1.00 76.31 94 VAL A O 1
ATOM 745 N N . PRO A 1 95 ? 31.378 -13.066 -19.066 1.00 73.19 95 PRO A N 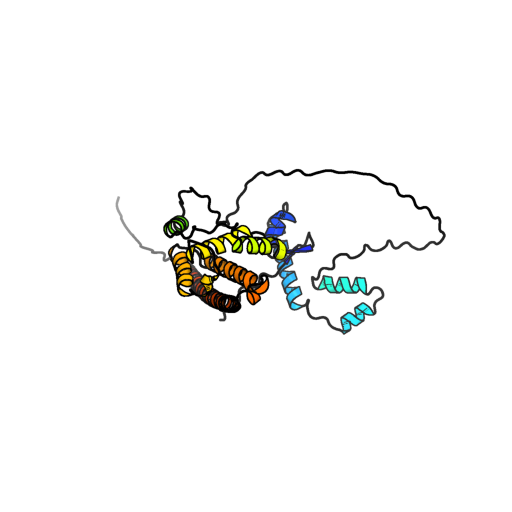1
ATOM 746 C CA . PRO A 1 95 ? 32.552 -13.874 -18.783 1.00 73.19 95 PRO A CA 1
ATOM 747 C C . PRO A 1 95 ? 33.816 -13.021 -18.959 1.00 73.19 95 PRO A C 1
ATOM 749 O O . PRO A 1 95 ? 33.871 -12.201 -19.880 1.00 73.19 95 PRO A O 1
ATOM 752 N N . PRO A 1 96 ? 34.832 -13.184 -18.094 1.00 69.56 96 PRO A N 1
ATOM 753 C CA . PRO A 1 96 ? 36.091 -12.478 -18.266 1.00 69.56 96 PRO A CA 1
ATOM 754 C C . PRO A 1 96 ? 36.671 -12.812 -19.649 1.00 69.56 96 PRO A C 1
ATOM 756 O O . PRO A 1 96 ? 36.586 -13.974 -20.067 1.00 69.56 96 PRO A O 1
ATOM 759 N N . PRO A 1 97 ? 37.236 -11.825 -20.372 1.00 64.69 97 PRO A N 1
ATOM 760 C CA . PRO A 1 97 ? 37.870 -12.088 -21.652 1.00 64.69 97 PRO A CA 1
ATOM 761 C C . PRO A 1 97 ? 38.925 -13.168 -21.438 1.00 64.69 97 PRO A C 1
ATOM 763 O O . PRO A 1 97 ? 39.801 -13.034 -20.579 1.00 64.69 97 PRO A O 1
ATOM 766 N N . LEU A 1 98 ? 38.791 -14.270 -22.180 1.00 52.81 98 LEU A N 1
ATOM 767 C CA . LEU A 1 98 ? 39.799 -15.319 -22.185 1.00 52.81 98 LEU A CA 1
ATOM 768 C C . LEU A 1 98 ? 41.143 -14.649 -22.488 1.00 52.81 98 LEU A C 1
ATOM 770 O O . LEU A 1 98 ? 41.198 -13.830 -23.412 1.00 52.81 98 LEU A O 1
ATOM 774 N N . PRO A 1 99 ? 42.212 -14.945 -21.729 1.00 48.62 99 PRO A N 1
ATOM 775 C CA . PRO A 1 99 ? 43.519 -14.408 -22.051 1.00 48.62 99 PRO A CA 1
ATOM 776 C C . PRO A 1 99 ? 43.818 -14.796 -23.494 1.00 48.62 99 PRO A C 1
ATOM 778 O O . PRO A 1 99 ? 43.801 -15.985 -23.830 1.00 48.62 99 PRO A O 1
ATOM 781 N N . THR A 1 100 ? 44.043 -13.788 -24.339 1.00 42.41 100 THR A N 1
ATOM 782 C CA . THR A 1 100 ? 44.499 -13.944 -25.717 1.00 42.41 100 THR A CA 1
ATOM 783 C C . THR A 1 100 ? 45.858 -14.618 -25.660 1.00 42.41 100 THR A C 1
ATOM 785 O O . THR A 1 100 ? 46.907 -13.983 -25.648 1.00 42.41 100 THR A O 1
ATOM 788 N N . THR A 1 101 ? 45.829 -15.936 -25.529 1.00 35.41 101 THR A N 1
ATOM 789 C CA . THR A 1 101 ? 47.010 -16.766 -25.559 1.00 35.41 101 THR A CA 1
ATOM 790 C C . THR A 1 101 ? 47.314 -16.865 -27.035 1.00 35.41 101 THR A C 1
ATOM 792 O O . THR A 1 101 ? 46.649 -17.587 -27.777 1.00 35.41 101 THR A O 1
ATOM 795 N N . THR A 1 102 ? 48.258 -16.043 -27.481 1.00 39.62 102 THR A N 1
ATOM 796 C CA . THR A 1 102 ? 48.985 -16.267 -28.719 1.00 39.62 102 THR A CA 1
ATOM 797 C C . THR A 1 102 ? 49.387 -17.733 -28.729 1.00 39.62 102 THR A C 1
ATOM 799 O O . THR A 1 102 ? 50.206 -18.184 -27.929 1.00 39.62 102 THR A O 1
ATOM 802 N N . ALA A 1 103 ? 48.718 -18.494 -29.589 1.00 34.06 103 ALA A N 1
ATOM 803 C CA . ALA A 1 103 ? 48.960 -19.905 -29.754 1.00 34.06 103 ALA A CA 1
ATOM 804 C C . ALA A 1 103 ? 50.426 -20.106 -30.152 1.00 34.06 103 ALA A C 1
ATOM 806 O O . ALA A 1 103 ? 50.843 -19.744 -31.252 1.00 34.06 103 ALA A O 1
ATOM 807 N N . ARG A 1 104 ? 51.200 -20.724 -29.263 1.00 31.64 104 ARG A N 1
ATOM 808 C CA . ARG A 1 104 ? 52.278 -21.614 -29.672 1.00 31.64 104 ARG A CA 1
ATOM 809 C C . ARG A 1 104 ? 51.917 -22.994 -29.145 1.00 31.64 104 ARG A C 1
ATOM 811 O O . ARG A 1 104 ? 51.671 -23.166 -27.957 1.00 31.64 104 ARG A O 1
ATOM 818 N N . ALA A 1 105 ? 51.765 -23.908 -30.091 1.00 35.41 105 ALA A N 1
ATOM 819 C CA . ALA A 1 105 ? 51.245 -25.250 -29.914 1.00 35.41 105 ALA A CA 1
ATOM 820 C C . ALA A 1 105 ? 52.188 -26.177 -29.124 1.00 35.41 105 ALA A C 1
ATOM 822 O O . ALA A 1 105 ? 53.391 -25.918 -29.061 1.00 35.41 105 ALA A O 1
ATOM 823 N N . GLU A 1 106 ? 51.585 -27.296 -28.685 1.00 31.38 106 GLU A N 1
ATOM 824 C CA . GLU A 1 106 ? 52.160 -28.600 -28.278 1.00 31.38 106 GLU A CA 1
ATOM 825 C C . GLU A 1 106 ? 52.383 -28.829 -26.758 1.00 31.38 106 GLU A C 1
ATOM 827 O O . GLU A 1 106 ? 52.669 -27.890 -26.019 1.00 31.38 106 GLU A O 1
ATOM 832 N N . PRO A 1 107 ? 52.296 -30.083 -26.255 1.00 37.50 107 PRO A N 1
ATOM 833 C CA . PRO A 1 107 ? 51.070 -30.876 -26.159 1.00 37.50 107 PRO A CA 1
ATOM 834 C C . PRO A 1 107 ? 50.838 -31.459 -24.741 1.00 37.50 107 PRO A C 1
ATOM 836 O O . PRO A 1 107 ? 51.698 -31.455 -23.865 1.00 37.50 107 PRO A O 1
ATOM 839 N N . SER A 1 108 ? 49.622 -31.972 -24.557 1.00 36.66 108 SER A N 1
ATOM 840 C CA . SER A 1 108 ? 49.066 -32.813 -23.489 1.00 36.66 108 SER A CA 1
ATOM 841 C C . SER A 1 108 ? 50.014 -33.437 -22.450 1.00 36.66 108 SER A C 1
ATOM 843 O O . SER A 1 108 ? 50.863 -34.261 -22.777 1.00 36.66 108 SER A O 1
ATOM 845 N N . SER A 1 109 ? 49.702 -33.230 -21.165 1.00 30.64 109 SER A N 1
ATOM 846 C CA . SER A 1 109 ? 49.905 -34.263 -20.144 1.00 30.64 109 SER A CA 1
ATOM 847 C C . SER A 1 109 ? 48.881 -34.134 -19.017 1.00 30.64 109 SER A C 1
ATOM 849 O O . SER A 1 109 ? 48.750 -33.111 -18.349 1.00 30.64 109 SER A O 1
ATOM 851 N N . SER A 1 110 ? 48.115 -35.205 -18.860 1.00 35.22 110 SER A N 1
ATOM 852 C CA . SER A 1 110 ? 47.104 -35.458 -17.843 1.00 35.22 110 SER A CA 1
ATOM 853 C C . SER A 1 110 ? 47.694 -35.550 -16.437 1.00 35.22 110 SER A C 1
ATOM 855 O O . SER A 1 110 ? 48.588 -36.366 -16.213 1.00 35.22 110 SER A O 1
ATOM 857 N N . ARG A 1 111 ? 47.087 -34.873 -15.453 1.00 28.75 111 ARG A N 1
ATOM 858 C CA . ARG A 1 111 ? 46.993 -35.434 -14.096 1.00 28.75 111 ARG A CA 1
ATOM 859 C C . ARG A 1 111 ? 45.870 -34.802 -13.278 1.00 28.75 111 ARG A C 1
ATOM 861 O O . ARG A 1 111 ? 45.887 -33.614 -12.978 1.00 28.75 111 ARG A O 1
ATOM 868 N N . ALA A 1 112 ? 44.905 -35.641 -12.919 1.00 35.00 112 ALA A N 1
ATOM 869 C CA . ALA A 1 112 ? 43.929 -35.386 -11.877 1.00 35.00 112 ALA A CA 1
ATOM 870 C C . ALA A 1 112 ? 44.595 -35.502 -10.501 1.00 35.00 112 ALA A C 1
ATOM 872 O O . ALA A 1 112 ? 45.273 -36.500 -10.255 1.00 35.00 112 ALA A O 1
ATOM 873 N N . THR A 1 113 ? 44.325 -34.539 -9.615 1.00 28.42 113 THR A N 1
ATOM 874 C CA . THR A 1 113 ? 44.462 -34.692 -8.160 1.00 28.42 113 THR A CA 1
ATOM 875 C C . THR A 1 113 ? 43.512 -33.709 -7.452 1.00 28.42 113 THR A C 1
ATOM 877 O O . THR A 1 113 ? 43.742 -32.505 -7.470 1.00 28.42 113 THR A O 1
ATOM 880 N N . GLN A 1 114 ? 42.437 -34.217 -6.836 1.00 31.92 114 GLN A N 1
ATOM 881 C CA . GLN A 1 114 ? 41.881 -33.648 -5.592 1.00 31.92 114 GLN A CA 1
ATOM 882 C C . GLN A 1 114 ? 42.757 -34.130 -4.420 1.00 31.92 114 GLN A C 1
ATOM 884 O O . GLN A 1 114 ? 43.328 -35.218 -4.547 1.00 31.92 114 GLN A O 1
ATOM 889 N N . PRO A 1 115 ? 42.925 -33.364 -3.321 1.00 35.25 115 PRO A N 1
ATOM 890 C CA . PRO A 1 115 ? 42.036 -33.460 -2.136 1.00 35.25 115 PRO A CA 1
ATOM 891 C C . PRO A 1 115 ? 41.756 -32.083 -1.461 1.00 35.25 115 PRO A C 1
ATOM 893 O O . PRO A 1 115 ? 42.530 -31.151 -1.634 1.00 35.25 115 PRO A O 1
ATOM 896 N N . THR A 1 116 ? 40.570 -31.798 -0.897 1.00 24.88 116 THR A N 1
ATOM 897 C CA . THR A 1 116 ? 40.019 -32.122 0.454 1.00 24.88 116 THR A CA 1
ATOM 898 C C . THR A 1 116 ? 40.447 -31.158 1.582 1.00 24.88 116 THR A C 1
ATOM 900 O O . THR A 1 116 ? 41.635 -30.936 1.776 1.00 24.88 116 THR A O 1
ATOM 903 N N . GLY A 1 117 ? 39.468 -30.693 2.381 1.00 22.98 117 GLY A N 1
ATOM 904 C CA . GLY A 1 117 ? 39.634 -30.140 3.745 1.00 22.98 117 GLY A CA 1
ATOM 905 C C . GLY A 1 117 ? 38.972 -28.765 3.932 1.00 22.98 117 GLY A C 1
ATOM 906 O O . GLY A 1 117 ? 39.422 -27.825 3.294 1.00 22.98 117 GLY A O 1
ATOM 907 N N . LEU A 1 118 ? 37.804 -28.659 4.597 1.00 25.23 118 LEU A N 1
ATOM 908 C CA . LEU A 1 118 ? 37.631 -28.363 6.048 1.00 25.23 118 LEU A CA 1
ATOM 909 C C . LEU A 1 118 ? 37.969 -26.879 6.350 1.00 25.23 118 LEU A C 1
ATOM 911 O O . LEU A 1 118 ? 39.013 -26.412 5.927 1.00 25.23 118 LEU A O 1
ATOM 915 N N . ASP A 1 119 ? 37.178 -26.035 7.014 1.00 22.75 119 ASP A N 1
ATOM 916 C CA . ASP A 1 119 ? 36.119 -26.219 8.007 1.00 22.75 119 ASP A CA 1
ATOM 917 C C . ASP A 1 119 ? 35.282 -24.922 8.167 1.00 22.75 119 ASP A C 1
ATOM 919 O O . ASP A 1 119 ? 35.667 -23.856 7.689 1.00 22.75 119 ASP A O 1
ATOM 923 N N . SER A 1 120 ? 34.121 -25.088 8.817 1.00 27.89 120 SER A N 1
ATOM 924 C CA . SER A 1 120 ? 33.460 -24.260 9.857 1.00 27.89 120 SER A CA 1
ATOM 925 C C . SER A 1 120 ? 34.041 -22.862 10.159 1.00 27.89 120 SER A C 1
ATOM 927 O O . SER A 1 120 ? 35.245 -22.704 10.239 1.00 27.89 120 SER A O 1
ATOM 929 N N . GLU A 1 121 ? 33.241 -21.802 10.341 1.00 25.00 121 GLU A N 1
ATOM 930 C CA . GLU A 1 121 ? 32.630 -21.386 11.628 1.00 25.00 121 GLU A CA 1
ATOM 931 C C . GLU A 1 121 ? 31.423 -20.449 11.358 1.00 25.00 121 GLU A C 1
ATOM 933 O O . GLU A 1 121 ? 31.472 -19.573 10.500 1.00 25.00 121 GLU A O 1
ATOM 938 N N . GLN A 1 122 ? 30.215 -20.768 11.828 1.00 22.28 122 GLN A N 1
ATOM 939 C CA . GLN A 1 122 ? 29.600 -20.388 13.111 1.00 22.28 122 GLN A CA 1
ATOM 940 C C . GLN A 1 122 ? 29.285 -18.888 13.314 1.00 22.28 122 GLN A C 1
ATOM 942 O O . GLN A 1 122 ? 30.139 -18.014 13.291 1.00 22.28 122 GLN A O 1
ATOM 947 N N . SER A 1 123 ? 27.983 -18.663 13.520 1.00 29.08 123 SER A N 1
ATOM 948 C CA . SER A 1 123 ? 27.274 -17.535 14.124 1.00 29.08 123 SER A CA 1
ATOM 949 C C . SER A 1 123 ? 28.082 -16.619 15.037 1.00 29.08 123 SER A C 1
ATOM 951 O O . SER A 1 123 ? 28.701 -17.132 15.952 1.00 29.08 123 SER A O 1
ATOM 953 N N . GLU A 1 124 ? 27.832 -15.306 14.965 1.00 22.73 124 GLU A N 1
ATOM 954 C CA . GLU A 1 124 ? 27.539 -14.510 16.166 1.00 22.73 124 GLU A CA 1
ATOM 955 C C . GLU A 1 124 ? 26.540 -13.384 15.867 1.00 22.73 124 GLU A C 1
ATOM 957 O O . GLU A 1 124 ? 26.727 -12.510 15.018 1.00 22.73 124 GLU A O 1
ATOM 962 N N . SER A 1 125 ? 25.433 -13.429 16.604 1.00 26.41 125 SER A N 1
ATOM 963 C CA . SER A 1 125 ? 24.545 -12.304 16.839 1.00 26.41 125 SER A CA 1
ATOM 964 C C . SER A 1 125 ? 25.272 -11.232 17.643 1.00 26.41 125 SER A C 1
ATOM 966 O O . SER A 1 125 ? 25.861 -11.537 18.677 1.00 26.41 125 SER A O 1
ATOM 968 N N . SER A 1 126 ? 25.128 -9.966 17.268 1.00 23.84 126 SER A N 1
ATOM 969 C CA . SER A 1 126 ? 25.343 -8.866 18.207 1.00 23.84 126 SER A CA 1
ATOM 970 C C . SER A 1 126 ? 24.372 -7.732 17.924 1.00 23.84 126 SER A C 1
ATOM 972 O O . SER A 1 126 ? 24.458 -6.991 16.949 1.00 23.84 126 SER A O 1
ATOM 974 N N . SER A 1 127 ? 23.388 -7.653 18.809 1.00 25.38 127 SER A N 1
ATOM 975 C CA . SER A 1 127 ? 22.463 -6.550 18.987 1.00 25.38 127 SER A CA 1
ATOM 976 C C . SER A 1 127 ? 23.133 -5.424 19.771 1.00 25.38 127 SER A C 1
ATOM 978 O O . SER A 1 127 ? 23.414 -5.643 20.941 1.00 25.38 127 SER A O 1
ATOM 980 N N . VAL A 1 128 ? 23.256 -4.213 19.214 1.00 27.44 128 VAL A N 1
ATOM 981 C CA . VAL A 1 128 ? 23.091 -2.962 19.985 1.00 27.44 128 VAL A CA 1
ATOM 982 C C . VAL A 1 128 ? 22.567 -1.832 19.081 1.00 27.44 128 VAL A C 1
ATOM 984 O O . VAL A 1 128 ? 23.265 -1.264 18.254 1.00 27.44 128 VAL A O 1
ATOM 987 N N . SER A 1 129 ? 21.272 -1.572 19.244 1.00 25.94 129 SER A N 1
ATOM 988 C CA . SER A 1 129 ? 20.590 -0.277 19.394 1.00 25.94 129 SER A CA 1
ATOM 989 C C . SER A 1 129 ? 21.274 1.051 18.984 1.00 25.94 129 SER A C 1
ATOM 991 O O . SER A 1 129 ? 22.245 1.476 19.596 1.00 25.94 129 SER A O 1
ATOM 993 N N . GLY A 1 130 ? 20.571 1.812 18.126 1.00 24.45 130 GLY A N 1
ATOM 994 C CA . GLY A 1 130 ? 20.111 3.173 18.471 1.00 24.45 130 GLY A CA 1
ATOM 995 C C . GLY A 1 130 ? 20.802 4.385 17.816 1.00 24.45 130 GLY A C 1
ATOM 996 O O . GLY A 1 130 ? 21.884 4.773 18.226 1.00 24.45 130 GLY A O 1
ATOM 997 N N . GLY A 1 131 ? 20.105 5.082 16.897 1.00 24.42 131 GLY A N 1
ATOM 998 C CA . GLY A 1 131 ? 20.547 6.388 16.358 1.00 24.42 131 GLY A CA 1
ATOM 999 C C . GLY A 1 131 ? 19.625 7.041 15.309 1.00 24.42 131 GLY A C 1
ATOM 1000 O O . GLY A 1 131 ? 20.008 7.204 14.162 1.00 24.42 131 GLY A O 1
ATOM 1001 N N . LYS A 1 132 ? 18.386 7.342 15.714 1.00 28.45 132 LYS A N 1
ATOM 1002 C CA . LYS A 1 132 ? 17.190 7.885 15.015 1.00 28.45 132 LYS A CA 1
ATOM 1003 C C . LYS A 1 132 ? 17.384 8.921 13.876 1.00 28.45 132 LYS A C 1
ATOM 1005 O O . LYS A 1 132 ? 17.988 9.965 14.082 1.00 28.45 132 LYS A O 1
ATOM 1010 N N . SER A 1 133 ? 16.644 8.729 12.771 1.00 28.36 133 SER A N 1
ATOM 1011 C CA . SER A 1 133 ? 16.117 9.815 11.917 1.00 28.36 133 SER A CA 1
ATOM 1012 C C . SER A 1 133 ? 14.593 9.685 11.754 1.00 28.36 133 SER A C 1
ATOM 1014 O O . SER A 1 133 ? 14.050 8.582 11.677 1.00 28.36 133 SER A O 1
ATOM 1016 N N . SER A 1 134 ? 13.918 10.834 11.801 1.00 37.75 134 SER A N 1
ATOM 1017 C CA . SER A 1 134 ? 12.503 11.056 12.112 1.00 37.75 134 SER A CA 1
ATOM 1018 C C . SER A 1 134 ? 11.547 10.661 10.979 1.00 37.75 134 SER A C 1
ATOM 1020 O O . SER A 1 134 ? 11.153 11.468 10.141 1.00 37.75 134 SER A O 1
ATOM 1022 N N . PHE A 1 135 ? 11.132 9.401 10.980 1.00 32.44 135 PHE A N 1
ATOM 1023 C CA . PHE A 1 135 ? 9.831 8.986 10.469 1.00 32.44 135 PHE A CA 1
ATOM 1024 C C . PHE A 1 135 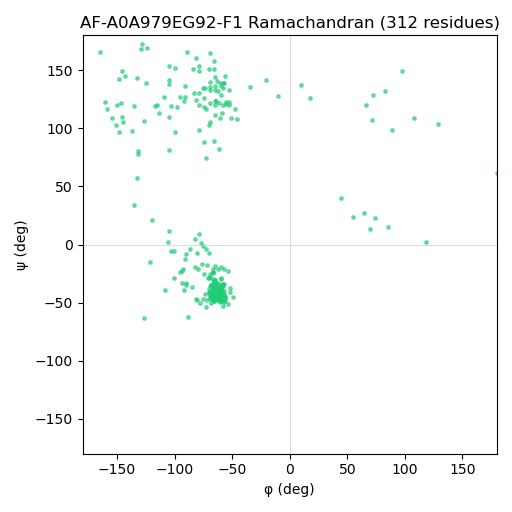? 9.095 8.462 11.699 1.00 32.44 135 PHE A C 1
ATOM 1026 O O . PHE A 1 135 ? 9.615 7.570 12.367 1.00 32.44 135 PHE A O 1
ATOM 1033 N N . GLU A 1 136 ? 7.947 9.027 12.079 1.00 33.94 136 GLU A N 1
ATOM 1034 C CA . GLU A 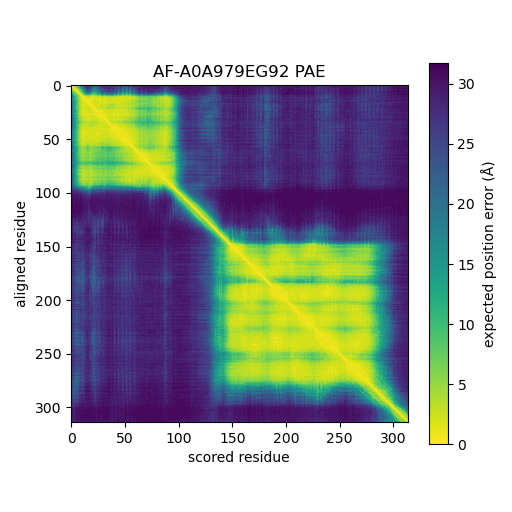1 136 ? 7.158 8.459 13.179 1.00 33.94 136 GLU A CA 1
ATOM 1035 C C . GLU A 1 136 ? 6.640 7.075 12.761 1.00 33.94 136 GLU A C 1
ATOM 1037 O O . GLU A 1 136 ? 5.569 6.907 12.179 1.00 33.94 136 GLU A O 1
ATOM 1042 N N . THR A 1 137 ? 7.452 6.065 13.050 1.00 37.53 137 THR A N 1
ATOM 1043 C CA . THR A 1 137 ? 7.112 4.652 13.050 1.00 37.53 137 THR A CA 1
ATOM 1044 C C . THR A 1 137 ? 6.076 4.452 14.156 1.00 37.53 137 THR A C 1
ATOM 1046 O O . THR A 1 137 ? 6.380 4.629 15.336 1.00 37.53 137 THR A O 1
ATOM 1049 N N . PHE A 1 138 ? 4.828 4.147 13.794 1.00 43.59 138 PHE A N 1
ATOM 1050 C CA . PHE A 1 138 ? 3.720 3.967 14.741 1.00 43.59 138 PHE A CA 1
ATOM 1051 C C . PHE A 1 138 ? 3.860 2.654 15.525 1.00 43.59 138 PHE A C 1
ATOM 1053 O O . PHE A 1 138 ? 3.139 1.688 15.280 1.00 43.59 138 PHE A O 1
ATOM 1060 N N . GLN A 1 139 ? 4.783 2.634 16.483 1.00 39.88 139 GLN A N 1
ATOM 1061 C CA . GLN A 1 139 ? 4.931 1.574 17.474 1.00 39.88 139 GLN A CA 1
ATOM 1062 C C . GLN A 1 139 ? 4.182 1.970 18.754 1.00 39.88 139 GLN A C 1
ATOM 1064 O O . GLN A 1 139 ? 4.391 3.055 19.298 1.00 39.88 139 GLN A O 1
ATOM 1069 N N . CYS A 1 140 ? 3.293 1.099 19.236 1.00 42.72 140 CYS A N 1
ATOM 1070 C CA . CYS A 1 140 ? 2.633 1.261 20.532 1.00 42.72 140 CYS A CA 1
ATOM 1071 C C . CYS A 1 140 ? 3.350 0.411 21.584 1.00 42.72 140 CYS A C 1
ATOM 1073 O O . CYS A 1 140 ? 3.320 -0.814 21.483 1.00 42.72 140 CYS A O 1
ATOM 1075 N N . ASN A 1 141 ? 3.905 1.059 22.612 1.00 39.16 141 ASN A N 1
ATOM 1076 C CA . ASN A 1 141 ? 4.162 0.426 23.905 1.00 39.16 141 ASN A CA 1
ATOM 1077 C C . ASN A 1 141 ? 2.926 0.634 24.800 1.00 39.16 141 ASN A C 1
ATOM 1079 O O . ASN A 1 141 ? 2.488 1.780 24.949 1.00 39.16 141 ASN A O 1
ATOM 1083 N N . PRO A 1 142 ? 2.344 -0.423 25.392 1.00 39.81 142 PRO A N 1
ATOM 1084 C CA . PRO A 1 142 ? 1.315 -0.274 26.417 1.00 39.81 142 PRO A CA 1
ATOM 1085 C C . PRO A 1 142 ? 1.933 0.401 27.653 1.00 39.81 142 PRO A C 1
ATOM 1087 O O . PRO A 1 142 ? 2.927 -0.092 28.175 1.00 39.81 142 PRO A O 1
ATOM 1090 N N . GLY A 1 143 ? 1.380 1.536 28.095 1.00 47.53 143 GLY A N 1
ATOM 1091 C CA . GLY A 1 143 ? 1.795 2.223 29.333 1.00 47.53 143 GLY A CA 1
ATOM 1092 C C . GLY A 1 143 ? 2.360 3.642 29.182 1.00 47.53 143 GLY A C 1
ATOM 1093 O O . GLY A 1 143 ? 2.746 4.241 30.179 1.00 47.53 143 GLY A O 1
ATOM 1094 N N . VAL A 1 144 ? 2.409 4.212 27.973 1.00 51.62 144 VAL A N 1
ATOM 1095 C CA . VAL A 1 144 ? 2.969 5.560 27.756 1.00 51.62 144 VAL A CA 1
ATOM 1096 C C . VAL A 1 144 ? 1.883 6.636 27.855 1.00 51.62 144 VAL A C 1
ATOM 1098 O O . VAL A 1 144 ? 0.909 6.618 27.103 1.00 51.62 144 VAL A O 1
ATOM 1101 N N . GLN A 1 145 ? 2.077 7.615 28.742 1.00 51.44 145 GLN A N 1
ATOM 1102 C CA . GLN A 1 145 ? 1.287 8.846 28.778 1.00 51.44 145 GLN A CA 1
ATOM 1103 C C . GLN A 1 145 ? 1.641 9.687 27.538 1.00 51.44 145 GLN A C 1
ATOM 1105 O O . GLN A 1 145 ? 2.744 10.218 27.414 1.00 51.44 145 GLN A O 1
ATOM 1110 N N . TRP A 1 146 ? 0.740 9.731 26.554 1.00 55.19 146 TRP A N 1
ATOM 1111 C CA . TRP A 1 146 ? 1.021 10.343 25.255 1.00 55.19 146 TRP A CA 1
ATOM 1112 C C . TRP A 1 146 ? 1.079 11.873 25.346 1.00 55.19 146 TRP A C 1
ATOM 1114 O O . TRP A 1 146 ? 0.068 12.522 25.600 1.00 55.19 146 TRP A O 1
ATOM 1124 N N . THR A 1 147 ? 2.247 12.454 25.067 1.00 60.31 147 THR A N 1
ATOM 1125 C CA . THR A 1 147 ? 2.437 13.915 24.986 1.00 60.31 147 THR A CA 1
ATOM 1126 C C . THR A 1 147 ? 1.957 14.508 23.656 1.00 60.31 147 THR A C 1
ATOM 1128 O O . THR A 1 147 ? 1.658 15.696 23.582 1.00 60.31 147 THR A O 1
ATOM 1131 N N . ASN A 1 148 ? 1.847 13.692 22.599 1.00 76.94 148 ASN A N 1
ATOM 1132 C CA . ASN A 1 148 ? 1.348 14.122 21.291 1.00 76.94 148 ASN A CA 1
ATOM 1133 C C . ASN A 1 148 ? -0.200 14.140 21.281 1.00 76.94 148 ASN A C 1
ATOM 1135 O O . ASN A 1 148 ? -0.808 13.090 21.524 1.00 76.94 148 ASN A O 1
ATOM 1139 N N . PRO A 1 149 ? -0.847 15.278 20.949 1.00 80.38 149 PRO A N 1
ATOM 1140 C CA . PRO A 1 149 ? -2.305 15.427 21.003 1.00 80.38 149 PRO A CA 1
ATOM 1141 C C . PRO A 1 149 ? -3.051 14.438 20.097 1.00 80.38 149 PRO A C 1
ATOM 1143 O O . PRO A 1 149 ? -4.084 13.905 20.494 1.00 80.38 149 PRO A O 1
ATOM 1146 N N . VAL A 1 150 ? -2.493 14.109 18.926 1.00 81.25 150 VAL A N 1
ATOM 1147 C CA . VAL A 1 150 ? -3.068 13.123 17.994 1.00 81.25 150 VAL A CA 1
ATOM 1148 C C . VAL A 1 150 ? -3.082 11.730 18.621 1.00 81.25 150 VAL A C 1
ATOM 1150 O O . VAL A 1 150 ? -4.065 10.998 18.533 1.00 81.25 150 VAL A O 1
ATOM 1153 N N . ARG A 1 151 ? -1.989 11.352 19.294 1.00 80.69 151 ARG A N 1
ATOM 1154 C CA . ARG A 1 151 ? -1.870 10.036 19.939 1.00 80.69 151 ARG A CA 1
ATOM 1155 C C . ARG A 1 151 ? -2.784 9.923 21.154 1.00 80.69 151 ARG A C 1
ATOM 1157 O O . ARG A 1 151 ? -3.391 8.876 21.359 1.00 80.69 151 ARG A O 1
ATOM 1164 N N . LYS A 1 152 ? -2.925 10.999 21.928 1.00 83.62 152 LYS A N 1
ATOM 1165 C CA . LYS A 1 152 ? -3.876 11.043 23.041 1.00 83.62 152 LYS A CA 1
ATOM 1166 C C . LYS A 1 152 ? -5.308 10.823 22.539 1.00 83.62 152 LYS A C 1
ATOM 1168 O O . LYS A 1 152 ? -5.981 9.920 23.023 1.00 83.62 152 LYS A O 1
ATOM 1173 N N . LEU A 1 153 ? -5.712 11.543 21.492 1.00 85.88 153 LEU A N 1
ATOM 1174 C CA . LEU A 1 153 ? -7.061 11.446 20.935 1.00 85.88 153 LEU A CA 1
ATOM 1175 C C . LEU A 1 153 ? -7.338 10.086 20.264 1.00 85.88 153 LEU A C 1
ATOM 1177 O O . LEU A 1 153 ? -8.432 9.540 20.388 1.00 85.88 153 LEU A O 1
ATOM 1181 N N . MET A 1 154 ? -6.334 9.487 19.615 1.00 89.00 154 MET A N 1
ATOM 1182 C CA . MET A 1 154 ? -6.399 8.105 19.115 1.00 89.00 154 MET A CA 1
ATOM 1183 C C . MET A 1 154 ? -6.625 7.082 20.234 1.00 89.00 154 MET A C 1
ATOM 1185 O O . MET A 1 154 ? -7.386 6.130 20.054 1.00 89.00 154 MET A O 1
ATOM 1189 N N . ALA A 1 155 ? -5.955 7.258 21.377 1.00 85.38 155 ALA A N 1
ATOM 1190 C CA . ALA A 1 155 ? -6.112 6.385 22.533 1.00 85.38 155 ALA A CA 1
ATOM 1191 C C . ALA A 1 155 ? -7.490 6.556 23.188 1.00 85.38 155 ALA A C 1
ATOM 1193 O O . ALA A 1 155 ? -8.147 5.554 23.461 1.00 85.38 155 ALA A O 1
ATOM 1194 N N . GLU A 1 156 ? -7.950 7.798 23.365 1.00 86.12 156 GLU A N 1
ATOM 1195 C CA . GLU A 1 156 ? -9.281 8.128 23.900 1.00 86.12 156 GLU A CA 1
ATOM 1196 C C . GLU A 1 156 ? -10.407 7.538 23.042 1.00 86.12 156 GLU A C 1
ATOM 1198 O O . GLU A 1 156 ? -11.339 6.938 23.572 1.00 86.12 156 GLU A O 1
ATOM 1203 N N . LYS A 1 157 ? -10.286 7.614 21.710 1.00 86.12 157 LYS A N 1
ATOM 1204 C CA . LYS A 1 157 ? -11.232 6.989 20.767 1.00 86.12 157 LYS A CA 1
ATOM 1205 C C . LYS A 1 157 ? -11.071 5.467 20.648 1.00 86.12 157 LYS A C 1
ATOM 1207 O O . LYS A 1 157 ? -11.793 4.828 19.893 1.00 86.12 157 LYS A O 1
ATOM 1212 N N . GLY A 1 158 ? -10.116 4.861 21.356 1.00 87.00 158 GLY A N 1
ATOM 1213 C CA . GLY A 1 158 ? -9.878 3.417 21.317 1.00 87.00 158 GLY A CA 1
ATOM 1214 C C . GLY A 1 158 ? -9.302 2.897 19.995 1.00 87.00 158 GLY A C 1
ATOM 1215 O O . GLY A 1 158 ? -9.233 1.686 19.804 1.00 87.00 158 GLY A O 1
ATOM 1216 N N . LEU A 1 159 ? -8.820 3.771 19.109 1.00 88.50 159 LEU A N 1
ATOM 1217 C CA . LEU A 1 159 ? -8.336 3.430 17.762 1.00 88.50 159 LEU A CA 1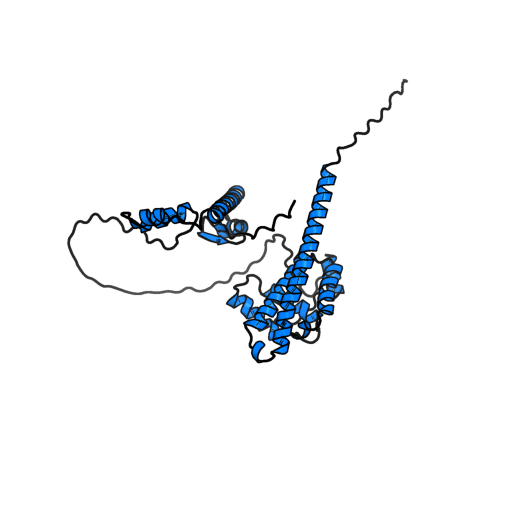
ATOM 1218 C C . LEU A 1 159 ? -6.979 2.697 17.761 1.00 88.50 159 LEU A C 1
ATOM 1220 O O . LEU A 1 159 ? -6.486 2.282 16.711 1.00 88.50 159 LEU A O 1
ATOM 1224 N N . TYR A 1 160 ? -6.360 2.531 18.935 1.00 87.94 160 TYR A N 1
ATOM 1225 C CA . TYR A 1 160 ? -5.180 1.681 19.126 1.00 87.94 160 TYR A CA 1
ATOM 1226 C C . TYR A 1 160 ? -5.501 0.241 19.522 1.00 87.94 160 TYR A C 1
ATOM 1228 O O . TYR A 1 160 ? -4.595 -0.597 19.467 1.00 87.94 160 TYR A O 1
ATOM 1236 N N . LYS A 1 161 ? -6.749 -0.054 19.909 1.00 89.81 161 LYS A N 1
ATOM 1237 C CA . LYS A 1 161 ? -7.172 -1.427 20.186 1.00 89.81 161 LYS A CA 1
ATOM 1238 C C . LYS A 1 161 ? -6.989 -2.259 18.918 1.00 89.81 161 LYS A C 1
ATOM 1240 O O . LYS A 1 161 ? -7.268 -1.793 17.815 1.00 89.81 161 LYS A O 1
ATOM 1245 N N . LYS A 1 162 ? -6.445 -3.463 19.070 1.00 93.75 162 LYS A N 1
ATOM 1246 C CA . LYS A 1 162 ? -6.168 -4.377 17.962 1.00 93.75 162 LYS A CA 1
ATOM 1247 C C . LYS A 1 162 ? -6.372 -5.811 18.407 1.00 93.75 162 LYS A C 1
ATOM 1249 O O . LYS A 1 162 ? -6.093 -6.145 19.557 1.00 93.75 162 LYS A O 1
ATOM 1254 N N . HIS A 1 163 ? -6.779 -6.643 17.460 1.00 91.88 163 HIS A N 1
ATOM 1255 C CA . HIS A 1 163 ? -6.752 -8.089 17.629 1.00 91.88 163 HIS A CA 1
ATOM 1256 C C . HIS A 1 163 ? -5.317 -8.605 17.733 1.00 91.88 163 HIS A C 1
ATOM 1258 O O . HIS A 1 163 ? -4.371 -7.955 17.270 1.00 91.88 163 HIS A O 1
ATOM 1264 N N . SER A 1 164 ? -5.152 -9.784 18.335 1.00 90.75 164 SER A N 1
ATOM 1265 C CA . SER A 1 164 ? -3.853 -10.456 18.356 1.00 90.75 164 SER A CA 1
ATOM 1266 C C . SER A 1 164 ? -3.407 -10.781 16.931 1.00 90.75 164 SER A C 1
ATOM 1268 O O . SER A 1 164 ? -4.167 -11.350 16.146 1.00 90.75 164 SER A O 1
ATOM 1270 N N . ILE A 1 165 ? -2.156 -10.452 16.606 1.00 88.44 165 ILE A N 1
ATOM 1271 C CA . ILE A 1 165 ? -1.549 -10.779 15.307 1.00 88.44 165 ILE A CA 1
ATOM 1272 C C . ILE A 1 165 ? -1.399 -12.293 15.101 1.00 88.44 165 ILE A C 1
ATOM 1274 O O . ILE A 1 165 ? -1.283 -12.742 13.964 1.00 88.44 165 ILE A O 1
ATOM 1278 N N . ASP A 1 166 ? -1.447 -13.066 16.188 1.00 87.75 166 ASP A N 1
ATOM 1279 C CA . ASP A 1 166 ? -1.337 -14.525 16.176 1.00 87.75 166 ASP A CA 1
ATOM 1280 C C . ASP A 1 166 ? -2.651 -15.223 15.805 1.00 87.75 166 ASP A C 1
ATOM 1282 O O . ASP A 1 166 ? -2.666 -16.437 15.592 1.00 87.75 166 ASP A O 1
ATOM 1286 N N . HIS A 1 167 ? -3.756 -14.476 15.692 1.00 90.38 167 HIS A N 1
ATOM 1287 C CA . HIS A 1 167 ? -5.028 -15.020 15.227 1.00 90.38 167 HIS A CA 1
ATOM 1288 C C . HIS A 1 167 ? -4.879 -15.635 13.827 1.00 90.38 167 HIS A C 1
ATOM 1290 O O . HIS A 1 167 ? -4.250 -15.033 12.958 1.00 90.38 167 HIS A O 1
ATOM 1296 N N . ALA A 1 168 ? -5.505 -16.791 13.570 1.00 87.62 168 ALA A N 1
ATOM 1297 C CA . ALA A 1 168 ? -5.336 -17.563 12.331 1.00 87.62 168 ALA A CA 1
ATOM 1298 C C . ALA A 1 168 ? -5.485 -16.713 11.050 1.00 87.62 168 ALA A C 1
ATOM 1300 O O . ALA A 1 168 ? -4.623 -16.756 10.170 1.00 87.62 168 ALA A O 1
ATOM 1301 N N . LEU A 1 169 ? -6.519 -15.861 11.006 1.00 88.56 169 LEU A N 1
ATOM 1302 C CA . LEU A 1 169 ? -6.798 -14.926 9.906 1.00 88.56 169 LEU A CA 1
ATOM 1303 C C . LEU A 1 169 ? -5.631 -13.958 9.608 1.00 88.56 169 LEU A C 1
ATOM 1305 O O . LEU A 1 169 ? -5.341 -13.661 8.450 1.00 88.56 169 LEU A O 1
ATOM 1309 N N . LEU A 1 170 ? -4.963 -13.457 10.652 1.00 92.44 170 LEU A N 1
ATOM 1310 C CA . LEU A 1 170 ? -3.878 -12.475 10.556 1.00 92.44 170 LEU A CA 1
ATOM 1311 C C . LEU A 1 170 ? -2.506 -13.146 10.416 1.00 92.44 170 LEU A C 1
ATOM 1313 O O . LEU A 1 170 ? -1.647 -12.638 9.698 1.00 92.44 170 LEU A O 1
ATOM 1317 N N . LYS A 1 171 ? -2.318 -14.314 11.034 1.00 92.00 171 LYS A N 1
ATOM 1318 C CA . LYS A 1 171 ? -1.091 -15.115 10.977 1.00 92.00 171 LYS A CA 1
ATOM 1319 C C . LYS A 1 171 ? -0.804 -15.641 9.568 1.00 92.00 171 LYS A C 1
ATOM 1321 O O . LYS A 1 171 ? 0.348 -15.608 9.124 1.00 92.00 171 LYS A O 1
ATOM 1326 N N . GLY A 1 172 ? -1.840 -16.083 8.849 1.00 87.69 172 GLY A N 1
ATOM 1327 C CA . GLY A 1 172 ? -1.722 -16.465 7.436 1.00 87.69 172 GLY A CA 1
ATOM 1328 C C . GLY A 1 172 ? -1.261 -15.28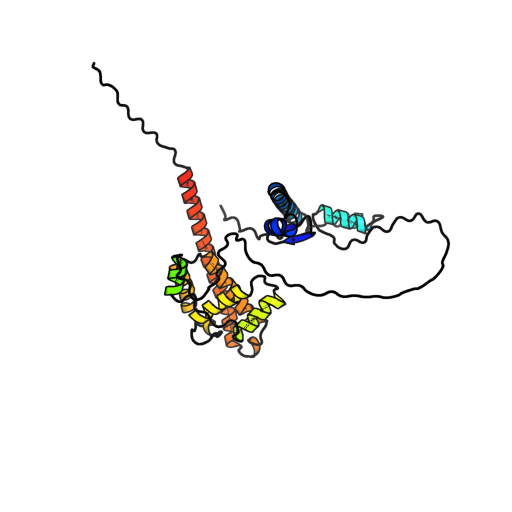6 6.577 1.00 87.69 172 GLY A C 1
ATOM 1329 O O . GLY A 1 172 ? -0.276 -15.387 5.844 1.00 87.69 172 GLY A O 1
ATOM 1330 N N . PHE A 1 173 ? -1.888 -14.124 6.773 1.00 91.81 173 PHE A N 1
ATOM 1331 C CA . PHE A 1 173 ? -1.520 -12.901 6.066 1.00 91.81 173 PHE A CA 1
ATOM 1332 C C . PHE A 1 173 ? -0.099 -12.417 6.400 1.00 91.81 173 PHE A C 1
ATOM 1334 O O . PHE A 1 173 ? 0.646 -12.035 5.500 1.00 91.81 173 PHE A O 1
ATOM 1341 N N . PHE A 1 174 ? 0.320 -12.483 7.667 1.00 90.19 174 PHE A N 1
ATOM 1342 C CA . PHE A 1 174 ? 1.696 -12.176 8.070 1.00 90.19 174 PHE A CA 1
ATOM 1343 C C . PHE A 1 174 ? 2.707 -13.063 7.333 1.00 90.19 174 PHE A C 1
ATOM 1345 O O . PHE A 1 174 ? 3.704 -12.568 6.804 1.00 90.19 174 PHE A O 1
ATOM 1352 N N . SER A 1 175 ? 2.423 -14.366 7.264 1.00 88.12 175 SER A N 1
ATOM 1353 C CA . SER A 1 175 ? 3.284 -15.339 6.587 1.00 88.12 175 SER A CA 1
ATOM 1354 C C . SER A 1 175 ? 3.419 -15.030 5.096 1.00 88.12 175 SER A C 1
ATOM 1356 O O . SER A 1 175 ? 4.533 -15.052 4.582 1.00 88.12 175 SER A O 1
ATOM 1358 N N . PHE A 1 176 ? 2.318 -14.668 4.432 1.00 87.00 176 PHE A N 1
ATOM 1359 C CA . PHE A 1 176 ? 2.307 -14.238 3.031 1.00 87.00 176 PHE A CA 1
ATOM 1360 C C . PHE A 1 176 ? 3.131 -12.962 2.798 1.00 87.00 176 PHE A C 1
ATOM 1362 O O . PHE A 1 176 ? 3.957 -12.898 1.888 1.00 87.00 176 PHE A O 1
ATOM 1369 N N . LEU A 1 177 ? 2.974 -11.946 3.654 1.00 87.56 177 LEU A N 1
ATOM 1370 C CA . LEU A 1 177 ? 3.737 -10.698 3.530 1.00 87.56 177 LEU A CA 1
ATOM 1371 C C . LEU A 1 177 ? 5.248 -10.917 3.670 1.00 87.56 177 LEU A C 1
ATOM 1373 O O . LEU A 1 177 ? 6.027 -10.247 2.993 1.00 87.56 177 LEU A O 1
ATOM 1377 N N . TRP A 1 178 ? 5.652 -11.824 4.561 1.00 83.50 178 TRP A N 1
ATOM 1378 C CA . TRP A 1 178 ? 7.058 -12.126 4.812 1.00 83.50 178 TRP A CA 1
ATOM 1379 C C . TRP A 1 178 ? 7.666 -13.023 3.733 1.00 83.50 178 TRP A C 1
ATOM 1381 O O . TRP A 1 178 ? 8.726 -12.705 3.202 1.00 83.50 178 TRP A O 1
ATOM 1391 N N . LYS A 1 179 ? 7.000 -14.137 3.408 1.00 79.69 179 LYS A N 1
ATOM 1392 C CA . LYS A 1 179 ? 7.545 -15.171 2.520 1.00 79.69 179 LYS A CA 1
ATOM 1393 C C . LYS A 1 179 ? 7.398 -14.811 1.046 1.00 79.69 179 LYS A C 1
ATOM 1395 O O . LYS A 1 179 ? 8.373 -14.907 0.310 1.00 79.69 179 LYS A O 1
ATOM 1400 N N . ASP A 1 180 ? 6.211 -14.370 0.637 1.00 76.12 180 ASP A N 1
ATOM 1401 C CA . ASP A 1 180 ? 5.873 -14.228 -0.783 1.00 76.12 180 ASP A CA 1
ATOM 1402 C C . ASP A 1 180 ? 6.137 -12.812 -1.305 1.00 76.12 180 ASP A C 1
ATOM 1404 O O . ASP A 1 180 ? 6.519 -12.626 -2.457 1.00 76.12 180 ASP A O 1
ATOM 1408 N N . LEU A 1 181 ? 5.956 -11.797 -0.453 1.00 77.56 181 LEU A N 1
ATOM 1409 C CA . LEU A 1 181 ? 6.140 -10.391 -0.833 1.00 77.56 181 LEU A CA 1
ATOM 1410 C C . LEU A 1 181 ? 7.449 -9.768 -0.340 1.00 77.56 181 LEU A C 1
ATOM 1412 O O . LEU A 1 181 ? 7.707 -8.616 -0.691 1.00 77.56 181 LEU A O 1
ATOM 1416 N N . GLN A 1 182 ? 8.237 -10.487 0.471 1.00 76.19 182 GLN A N 1
ATOM 1417 C CA . GLN A 1 182 ? 9.495 -10.008 1.068 1.00 76.19 182 GLN A CA 1
ATOM 1418 C C . GLN A 1 182 ? 9.377 -8.583 1.631 1.00 76.19 182 GLN A C 1
ATOM 1420 O O . GLN A 1 182 ? 10.248 -7.732 1.458 1.00 76.19 182 GLN A O 1
ATOM 1425 N N . ASN A 1 183 ? 8.239 -8.294 2.262 1.00 77.38 183 ASN A N 1
ATOM 1426 C CA . ASN A 1 183 ? 7.940 -6.959 2.747 1.00 77.38 183 ASN A CA 1
ATOM 1427 C C . ASN A 1 183 ? 8.868 -6.621 3.920 1.00 77.38 183 ASN A C 1
ATOM 1429 O O . ASN A 1 183 ? 8.995 -7.411 4.850 1.00 77.38 183 ASN A O 1
ATOM 1433 N N . GLU A 1 184 ? 9.466 -5.431 3.912 1.00 74.31 184 GLU A N 1
ATOM 1434 C CA . GLU A 1 184 ? 10.392 -4.995 4.966 1.00 74.31 184 GLU A CA 1
ATOM 1435 C C . GLU A 1 184 ? 9.685 -4.746 6.309 1.00 74.31 184 GLU A C 1
ATOM 1437 O O . GLU A 1 184 ? 10.300 -4.839 7.367 1.00 74.31 184 GLU A O 1
ATOM 1442 N N . ASN A 1 185 ? 8.382 -4.430 6.286 1.00 82.31 185 ASN A N 1
ATOM 1443 C CA . ASN A 1 185 ? 7.611 -4.064 7.480 1.00 82.31 185 ASN A CA 1
ATOM 1444 C C . ASN A 1 185 ? 6.261 -4.809 7.582 1.00 82.31 185 ASN A C 1
ATOM 1446 O O . ASN A 1 185 ? 5.207 -4.171 7.697 1.00 82.31 185 ASN A O 1
ATOM 1450 N N . PRO A 1 186 ? 6.247 -6.156 7.591 1.00 84.31 186 PRO A N 1
ATOM 1451 C CA . PRO A 1 186 ? 5.009 -6.939 7.575 1.00 84.31 186 PRO A CA 1
ATOM 1452 C C . PRO A 1 186 ? 4.213 -6.759 8.871 1.00 84.31 186 PRO A C 1
ATOM 1454 O O . PRO A 1 186 ? 2.988 -6.687 8.848 1.00 84.31 186 PRO A O 1
ATOM 1457 N N . LYS A 1 187 ? 4.904 -6.607 10.011 1.00 88.56 187 LYS A N 1
ATOM 1458 C CA . LYS A 1 187 ? 4.277 -6.461 11.328 1.00 88.56 187 LYS A CA 1
ATOM 1459 C C . LYS A 1 187 ? 3.374 -5.233 11.381 1.00 88.56 187 LYS A C 1
ATOM 1461 O O . LYS A 1 187 ? 2.226 -5.343 11.792 1.00 88.56 187 LYS A O 1
ATOM 1466 N N . GLN A 1 188 ? 3.859 -4.079 10.923 1.00 87.88 188 GLN A N 1
ATOM 1467 C CA . GLN A 1 188 ? 3.065 -2.847 10.930 1.00 87.88 188 GLN A CA 1
ATOM 1468 C C . GLN A 1 188 ? 1.829 -2.970 10.035 1.00 87.88 188 GLN A C 1
ATOM 1470 O O . GLN A 1 188 ? 0.760 -2.457 10.365 1.00 87.88 188 GLN A O 1
ATOM 1475 N N . GLU A 1 189 ? 1.972 -3.643 8.895 1.00 91.44 189 GLU A N 1
ATOM 1476 C CA . GLU A 1 189 ? 0.873 -3.845 7.964 1.00 91.44 189 GLU A CA 1
ATOM 1477 C C . GLU A 1 189 ? -0.235 -4.706 8.570 1.00 91.44 189 GLU A C 1
ATOM 1479 O O . GLU A 1 189 ? -1.395 -4.288 8.558 1.00 91.44 189 GLU A O 1
ATOM 1484 N N . VAL A 1 190 ? 0.138 -5.825 9.193 1.00 93.00 190 VAL A N 1
ATOM 1485 C CA . VAL A 1 190 ? -0.791 -6.697 9.921 1.00 93.00 190 VAL A CA 1
ATOM 1486 C C . VAL A 1 190 ? -1.416 -5.970 11.107 1.00 93.00 190 VAL A C 1
ATOM 1488 O O . VAL A 1 190 ? -2.619 -6.076 11.312 1.00 93.00 190 VAL A O 1
ATOM 1491 N N . GLU A 1 191 ? -0.657 -5.167 11.852 1.00 93.19 191 GLU A N 1
ATOM 1492 C CA . GLU A 1 191 ? -1.207 -4.386 12.965 1.00 93.19 191 GLU A CA 1
ATOM 1493 C C . GLU A 1 191 ? -2.233 -3.340 12.520 1.00 93.19 191 GLU A C 1
ATOM 1495 O O . GLU A 1 191 ? -3.220 -3.113 13.217 1.00 93.19 191 GLU A O 1
ATOM 1500 N N . ASN A 1 192 ? -2.027 -2.694 11.371 1.00 93.81 192 ASN A N 1
ATOM 1501 C CA . ASN A 1 192 ? -3.000 -1.744 10.832 1.00 93.81 192 ASN A CA 1
ATOM 1502 C C . ASN A 1 192 ? -4.314 -2.447 10.461 1.00 93.81 192 ASN A C 1
ATOM 1504 O O . ASN A 1 192 ? -5.387 -1.913 10.741 1.00 93.81 192 ASN A O 1
ATOM 1508 N N . VAL A 1 193 ? -4.233 -3.650 9.882 1.00 95.25 193 VAL A N 1
ATOM 1509 C CA . VAL A 1 193 ? -5.411 -4.488 9.613 1.00 95.25 193 VAL A CA 1
ATOM 1510 C C . VAL A 1 193 ? -6.053 -4.934 10.928 1.00 95.25 193 VAL A C 1
ATOM 1512 O O . VAL A 1 193 ? -7.256 -4.792 11.092 1.00 95.25 193 VAL A O 1
ATOM 1515 N N . ALA A 1 194 ? -5.264 -5.378 11.907 1.00 94.94 194 ALA A N 1
ATOM 1516 C CA . ALA A 1 194 ? -5.759 -5.831 13.205 1.00 94.94 194 ALA A CA 1
ATOM 1517 C C . ALA A 1 194 ? -6.496 -4.732 13.990 1.00 94.94 194 ALA A C 1
ATOM 1519 O O . ALA A 1 194 ? -7.499 -5.024 14.640 1.00 94.94 194 ALA A O 1
ATOM 1520 N N . ARG A 1 195 ? -6.030 -3.475 13.921 1.00 95.25 195 ARG A N 1
ATOM 1521 C CA . ARG A 1 195 ? -6.732 -2.310 14.497 1.00 95.25 195 ARG A CA 1
ATOM 1522 C C . ARG A 1 195 ? -8.074 -2.077 13.817 1.00 95.25 195 ARG A C 1
ATOM 1524 O O . ARG A 1 195 ? -9.081 -1.898 14.490 1.00 95.25 195 ARG A O 1
ATOM 1531 N N . PHE A 1 196 ? -8.087 -2.115 12.486 1.00 95.75 196 PHE A N 1
ATOM 1532 C CA . PHE A 1 196 ? -9.317 -1.958 11.719 1.00 95.75 196 PHE A CA 1
ATOM 1533 C C . PHE A 1 196 ? -10.326 -3.066 12.043 1.00 95.75 196 PHE A C 1
ATOM 1535 O O . PHE A 1 196 ? -11.472 -2.771 12.357 1.00 95.75 196 PHE A O 1
ATOM 1542 N N . LEU A 1 197 ? -9.899 -4.331 12.052 1.00 95.25 197 LEU A N 1
ATOM 1543 C CA . LEU A 1 197 ? -10.779 -5.450 12.390 1.00 95.25 197 LEU A CA 1
ATOM 1544 C C . LEU A 1 197 ? -11.317 -5.343 13.821 1.00 95.25 197 LEU A C 1
ATOM 1546 O O . LEU A 1 197 ? -12.488 -5.613 14.037 1.00 95.25 197 LEU A O 1
ATOM 1550 N N . CYS A 1 198 ? -10.500 -4.892 14.778 1.00 94.38 198 CYS A N 1
ATOM 1551 C CA . CYS A 1 198 ? -10.933 -4.671 16.162 1.00 94.38 198 CYS A CA 1
ATOM 1552 C C . CYS A 1 198 ? -11.961 -3.543 16.289 1.00 94.38 198 CYS A C 1
ATOM 1554 O O . CYS A 1 198 ? -12.849 -3.603 17.134 1.00 94.38 198 CYS A O 1
ATOM 1556 N N . TYR A 1 199 ? -11.877 -2.529 15.429 1.00 94.44 199 TYR A N 1
ATOM 1557 C CA . TYR A 1 199 ? -12.901 -1.496 15.344 1.00 94.44 199 TYR A CA 1
ATOM 1558 C C . TYR A 1 199 ? -14.216 -2.032 14.750 1.00 94.44 199 TYR A C 1
ATOM 1560 O O . TYR A 1 199 ? -15.302 -1.693 15.225 1.00 94.44 199 TYR A O 1
ATOM 1568 N N . MET A 1 200 ? -14.130 -2.876 13.718 1.00 93.88 200 MET A N 1
ATOM 1569 C CA . MET A 1 200 ? -15.305 -3.460 13.063 1.00 93.88 200 MET A CA 1
ATOM 1570 C C . MET A 1 200 ? -16.014 -4.480 13.957 1.00 93.88 200 MET A C 1
ATOM 1572 O O . MET A 1 200 ? -17.237 -4.440 14.063 1.00 93.88 200 MET A O 1
ATOM 1576 N N . ASP A 1 201 ? -15.264 -5.327 14.650 1.00 92.44 201 ASP A N 1
ATOM 1577 C CA . ASP A 1 201 ? -15.772 -6.245 15.664 1.00 92.44 201 ASP A CA 1
ATOM 1578 C C . ASP A 1 201 ? -14.723 -6.412 16.780 1.00 92.44 201 ASP A C 1
ATOM 1580 O O . ASP A 1 201 ? -13.669 -7.016 16.553 1.00 92.44 201 ASP A O 1
ATOM 1584 N N . PRO A 1 202 ? -14.974 -5.880 17.990 1.00 90.88 202 PRO A N 1
ATOM 1585 C CA . PRO A 1 202 ? -14.053 -6.018 19.113 1.00 90.88 202 PRO A CA 1
ATOM 1586 C C . PRO A 1 202 ? -13.903 -7.448 19.641 1.00 90.88 202 PRO A C 1
ATOM 1588 O O . PRO A 1 202 ? -12.910 -7.712 20.317 1.00 90.88 202 PRO A O 1
ATOM 1591 N N . GLN A 1 203 ? -14.859 -8.350 19.386 1.00 89.62 203 GLN A N 1
ATOM 1592 C CA . GLN A 1 203 ? -14.834 -9.703 19.947 1.00 89.62 203 GLN A CA 1
ATOM 1593 C C . GLN A 1 203 ? -13.921 -10.636 19.157 1.00 89.62 203 GLN A C 1
ATOM 1595 O O . GLN A 1 203 ? -13.100 -11.335 19.751 1.00 89.62 203 GLN A O 1
ATOM 1600 N N . ALA A 1 204 ? -14.033 -10.632 17.828 1.00 88.44 204 ALA A N 1
ATOM 1601 C CA . ALA A 1 204 ? -13.240 -11.511 16.980 1.00 88.44 204 ALA A CA 1
ATOM 1602 C C . ALA A 1 204 ? -12.929 -10.879 15.614 1.00 88.44 204 ALA A C 1
ATOM 1604 O O . ALA A 1 204 ? -13.773 -10.205 15.026 1.00 88.44 204 ALA A O 1
ATOM 1605 N N . PRO A 1 205 ? -11.726 -11.103 15.058 1.00 91.25 205 PRO A N 1
ATOM 1606 C CA . PRO A 1 205 ? -11.426 -10.702 13.692 1.00 91.25 205 PRO A CA 1
ATOM 1607 C C . PRO A 1 205 ? -12.123 -11.644 12.702 1.00 91.25 205 PRO A C 1
ATOM 1609 O O . PRO A 1 205 ? -11.812 -12.833 12.631 1.00 91.25 205 PRO A O 1
ATOM 1612 N N . SER A 1 206 ? -13.012 -11.093 11.883 1.00 92.88 206 SER A N 1
ATOM 1613 C CA . SER A 1 206 ? -13.722 -11.808 10.818 1.00 92.88 206 SER A CA 1
ATOM 1614 C C . SER A 1 206 ? -13.588 -11.072 9.482 1.00 92.88 206 SER A C 1
ATOM 1616 O O . SER A 1 206 ? -13.047 -9.967 9.432 1.00 92.88 206 SER A O 1
ATOM 1618 N N . LEU A 1 207 ? -14.049 -11.684 8.387 1.00 93.38 207 LEU A N 1
ATOM 1619 C CA . LEU A 1 207 ? -14.185 -11.006 7.090 1.00 93.38 207 LEU A CA 1
ATOM 1620 C C . LEU A 1 207 ? -15.559 -10.352 6.906 1.00 93.38 207 LEU A C 1
ATOM 1622 O O . LEU A 1 207 ? -15.714 -9.563 5.986 1.00 93.38 207 LEU A O 1
ATOM 1626 N N . GLU A 1 208 ? -16.517 -10.594 7.804 1.00 92.25 208 GLU A N 1
ATOM 1627 C CA . GLU A 1 208 ? -17.899 -10.085 7.730 1.00 92.25 208 GLU A CA 1
ATOM 1628 C C . GLU A 1 208 ? -17.993 -8.556 7.656 1.00 92.25 208 GLU A C 1
ATOM 1630 O O . GLU A 1 208 ? -18.963 -8.001 7.140 1.00 92.25 208 GLU A O 1
ATOM 1635 N N . PHE A 1 209 ? -16.946 -7.850 8.095 1.00 93.00 209 PHE A N 1
ATOM 1636 C CA . PHE A 1 209 ? -16.855 -6.395 7.992 1.00 93.00 209 PHE A CA 1
ATOM 1637 C C . PHE A 1 209 ? -17.062 -5.865 6.564 1.00 93.00 209 PHE A C 1
ATOM 1639 O O . PHE A 1 209 ? -17.407 -4.695 6.399 1.00 93.00 209 PHE A O 1
ATOM 1646 N N . VAL A 1 210 ? -16.845 -6.688 5.530 1.00 93.69 210 VAL A N 1
ATOM 1647 C CA . VAL A 1 210 ? -17.036 -6.301 4.122 1.00 93.69 210 VAL A CA 1
ATOM 1648 C C . VAL A 1 210 ? -18.490 -5.938 3.799 1.00 93.69 210 VAL A C 1
ATOM 1650 O O . VAL A 1 210 ? -18.743 -5.192 2.851 1.00 93.69 210 VAL A O 1
ATOM 1653 N N . ARG A 1 211 ? -19.442 -6.400 4.616 1.00 91.38 211 ARG A N 1
ATOM 1654 C CA . ARG A 1 211 ? -20.869 -6.075 4.495 1.00 91.38 211 ARG A CA 1
ATOM 1655 C C . ARG A 1 211 ? -21.218 -4.730 5.140 1.00 91.38 211 ARG A C 1
ATOM 1657 O O . ARG A 1 211 ? -22.202 -4.104 4.757 1.00 91.38 211 ARG A O 1
ATOM 1664 N N . ASP A 1 212 ? -20.374 -4.220 6.040 1.00 91.50 212 ASP A N 1
ATOM 1665 C CA . ASP A 1 212 ? -20.599 -2.966 6.767 1.00 91.50 212 ASP A CA 1
ATOM 1666 C C . ASP A 1 212 ? -19.720 -1.817 6.234 1.00 91.50 212 ASP A C 1
ATOM 1668 O O . ASP A 1 212 ? -18.654 -1.437 6.750 1.00 91.50 212 ASP A O 1
ATOM 1672 N N . ARG A 1 213 ? -20.195 -1.226 5.135 1.00 92.19 213 ARG A N 1
ATOM 1673 C CA . ARG A 1 213 ? -19.530 -0.087 4.487 1.00 92.19 213 ARG A CA 1
ATOM 1674 C C . ARG A 1 213 ? -19.629 1.189 5.322 1.00 92.19 213 ARG A C 1
ATOM 1676 O O . ARG A 1 213 ? -18.730 2.030 5.227 1.00 92.19 213 ARG A O 1
ATOM 1683 N N . GLU A 1 214 ? -20.680 1.344 6.121 1.00 91.38 214 GLU A N 1
ATOM 1684 C CA . GLU A 1 214 ? -20.936 2.546 6.920 1.00 91.38 214 GLU A CA 1
ATOM 1685 C C . GLU A 1 214 ? -19.964 2.650 8.089 1.00 91.38 214 GLU A C 1
ATOM 1687 O O . GLU A 1 214 ? -19.302 3.682 8.251 1.00 91.38 214 GLU A O 1
ATOM 1692 N N . LYS A 1 215 ? -19.784 1.559 8.837 1.00 92.69 215 LYS A N 1
ATOM 1693 C CA . LYS A 1 215 ? -18.821 1.480 9.937 1.00 92.69 215 LYS A CA 1
ATOM 1694 C C . LYS A 1 215 ? -17.385 1.605 9.440 1.00 92.69 215 LYS A C 1
ATOM 1696 O O . LYS A 1 215 ? -16.570 2.283 10.062 1.00 92.69 215 LYS A O 1
ATOM 1701 N N . THR A 1 216 ? -17.095 1.103 8.239 1.00 93.19 216 THR A N 1
ATOM 1702 C CA . THR A 1 216 ? -15.812 1.361 7.565 1.00 93.19 216 THR A CA 1
ATOM 1703 C C . THR A 1 216 ? -15.578 2.856 7.321 1.00 93.19 216 THR A C 1
ATOM 1705 O O . THR A 1 216 ? -14.481 3.364 7.561 1.00 93.19 216 THR A O 1
ATOM 1708 N N . GLN A 1 217 ? -16.582 3.600 6.847 1.00 91.00 217 GLN A N 1
ATOM 1709 C CA . GLN A 1 217 ? -16.436 5.053 6.696 1.00 91.00 217 GLN A CA 1
ATOM 1710 C C . GLN A 1 217 ? -16.303 5.748 8.045 1.00 91.00 217 GLN A C 1
ATOM 1712 O O . GLN A 1 217 ? -15.530 6.701 8.155 1.00 91.00 217 GLN A O 1
ATOM 1717 N N . GLN A 1 218 ? -17.039 5.274 9.051 1.00 93.00 218 GLN A N 1
ATOM 1718 C CA . GLN A 1 218 ? -16.976 5.806 10.402 1.00 93.00 218 GLN A CA 1
ATOM 1719 C C . GLN A 1 218 ? -15.566 5.671 10.979 1.00 93.00 218 GLN A C 1
ATOM 1721 O O . GLN A 1 218 ? -15.032 6.663 11.464 1.00 93.00 218 GLN A O 1
ATOM 1726 N N . PHE A 1 219 ? -14.902 4.530 10.781 1.00 93.75 219 PHE A N 1
ATOM 1727 C CA . PHE A 1 219 ? -13.497 4.352 11.144 1.00 93.75 219 PHE A CA 1
ATOM 1728 C C . PHE A 1 219 ? -12.598 5.441 10.538 1.00 93.75 219 PHE A C 1
ATOM 1730 O O . PHE A 1 219 ? -11.849 6.112 11.243 1.00 93.75 219 PHE A O 1
ATOM 1737 N N . PHE A 1 220 ? -12.684 5.682 9.224 1.00 91.88 220 PHE A N 1
ATOM 1738 C CA . PHE A 1 220 ? -11.852 6.702 8.570 1.00 91.88 220 PHE A CA 1
ATOM 1739 C C . PHE A 1 220 ? -12.225 8.143 8.956 1.00 91.88 220 PHE A C 1
ATOM 1741 O O . PHE A 1 220 ? -11.358 9.029 8.935 1.00 91.88 220 PHE A O 1
ATOM 1748 N N . ARG A 1 221 ? -13.491 8.397 9.314 1.00 90.69 221 ARG A N 1
ATOM 1749 C CA . ARG A 1 221 ? -13.919 9.668 9.916 1.00 90.69 221 ARG A CA 1
ATOM 1750 C C . ARG A 1 221 ? -13.280 9.842 11.286 1.00 90.69 221 ARG A C 1
ATOM 1752 O O . ARG A 1 221 ? -12.600 10.837 11.485 1.00 90.69 221 ARG A O 1
ATOM 1759 N N . GLU A 1 222 ? -13.343 8.837 12.150 1.00 91.88 222 GLU A N 1
ATOM 1760 C CA . GLU A 1 222 ? -12.726 8.892 13.476 1.00 91.88 222 GLU A CA 1
ATOM 1761 C C . GLU A 1 222 ? -11.205 9.047 13.427 1.00 91.88 222 GLU A C 1
ATOM 1763 O O . GLU A 1 222 ? -10.656 9.813 14.215 1.00 91.88 222 GLU A O 1
ATOM 1768 N N . LEU A 1 223 ? -10.520 8.418 12.463 1.00 90.88 223 LEU A N 1
ATOM 1769 C CA . LEU A 1 223 ? -9.098 8.687 12.220 1.00 90.88 223 LEU A CA 1
ATOM 1770 C C . LEU A 1 223 ? -8.865 10.153 11.819 1.00 90.88 223 LEU A C 1
ATOM 1772 O O . LEU A 1 223 ? -7.880 10.761 12.231 1.00 90.88 223 LEU A O 1
ATOM 1776 N N . THR A 1 224 ? -9.751 10.734 11.007 1.00 89.81 224 THR A N 1
ATOM 1777 C CA . THR A 1 224 ? -9.664 12.152 10.624 1.00 89.81 224 THR A CA 1
ATOM 1778 C C . THR A 1 224 ? -9.886 13.062 11.826 1.00 89.81 224 THR A C 1
ATOM 1780 O O . THR A 1 224 ? -9.090 13.973 12.033 1.00 89.81 224 THR A O 1
ATOM 1783 N N . ASP A 1 225 ? -10.907 12.783 12.631 1.00 87.88 225 ASP A N 1
ATOM 1784 C CA . ASP A 1 225 ? -11.247 13.555 13.827 1.00 87.88 225 ASP A CA 1
ATOM 1785 C C . ASP A 1 225 ? -10.152 13.448 14.891 1.00 87.88 225 ASP A C 1
ATOM 1787 O O . ASP A 1 225 ? -9.890 14.404 15.611 1.00 87.88 225 ASP A O 1
ATOM 1791 N N . ALA A 1 226 ? -9.458 12.306 14.951 1.00 88.06 226 ALA A N 1
ATOM 1792 C CA . ALA A 1 226 ? -8.281 12.114 15.790 1.00 88.06 226 ALA A CA 1
ATOM 1793 C C . ALA A 1 226 ? -7.048 12.911 15.317 1.00 88.06 226 ALA A C 1
ATOM 1795 O O . ALA A 1 226 ? -6.023 12.920 15.995 1.00 88.06 226 ALA A O 1
ATOM 1796 N N . GLY A 1 227 ? -7.120 13.563 14.152 1.00 83.19 227 GLY A N 1
ATOM 1797 C CA . GLY A 1 227 ? -6.028 14.341 13.573 1.00 83.19 227 GLY A CA 1
ATOM 1798 C C . GLY A 1 227 ? -5.030 13.517 12.755 1.00 83.19 227 GLY A C 1
ATOM 1799 O O . GLY A 1 227 ? -3.943 14.014 12.452 1.00 83.19 227 GLY A O 1
ATOM 1800 N N . LEU A 1 228 ? -5.349 12.271 12.366 1.00 85.81 228 LEU A N 1
ATOM 1801 C CA . LEU A 1 228 ? -4.446 11.498 11.506 1.00 85.81 228 LEU A CA 1
ATOM 1802 C C . LEU A 1 228 ? -4.383 12.083 10.104 1.00 85.81 228 LEU A C 1
ATOM 1804 O O . LEU A 1 228 ? -5.400 12.331 9.448 1.00 85.81 228 LEU A O 1
ATOM 1808 N N . SER A 1 229 ? -3.154 12.166 9.597 1.00 84.31 229 SER A N 1
ATOM 1809 C CA . SER A 1 229 ? -2.905 12.593 8.230 1.00 84.31 229 SER A CA 1
ATOM 1810 C C . SER A 1 229 ? -3.657 11.712 7.228 1.00 84.31 229 SER A C 1
ATOM 1812 O O . SER A 1 229 ? -3.767 10.488 7.373 1.00 84.31 229 SER A O 1
ATOM 1814 N N . LYS A 1 230 ? -4.119 12.326 6.138 1.00 83.19 230 LYS A N 1
ATOM 1815 C CA . LYS A 1 230 ? -4.719 11.590 5.020 1.00 83.19 230 LYS A CA 1
ATOM 1816 C C . LYS A 1 230 ? -3.752 10.577 4.406 1.00 83.19 230 LYS A C 1
ATOM 1818 O O . LYS A 1 230 ? -4.195 9.541 3.924 1.00 83.19 230 LYS A O 1
ATOM 1823 N N . GLN A 1 231 ? -2.443 10.832 4.471 1.00 81.62 231 GLN A N 1
ATOM 1824 C CA . GLN A 1 231 ? -1.421 9.881 4.033 1.00 81.62 231 GLN A CA 1
ATOM 1825 C C . GLN A 1 231 ? -1.453 8.597 4.875 1.00 81.62 231 GLN A C 1
ATOM 1827 O O . GLN A 1 231 ? -1.431 7.503 4.317 1.00 81.62 231 GLN A O 1
ATOM 1832 N N . THR A 1 232 ? -1.581 8.717 6.198 1.00 85.19 232 THR A N 1
ATOM 1833 C CA . THR A 1 232 ? -1.731 7.567 7.101 1.00 85.19 232 THR A CA 1
ATOM 1834 C C . THR A 1 232 ? -3.016 6.798 6.793 1.00 85.19 232 THR A C 1
ATOM 1836 O O . THR A 1 232 ? -2.989 5.576 6.691 1.00 85.19 232 THR A O 1
ATOM 1839 N N . GLN A 1 233 ? -4.129 7.493 6.546 1.00 88.56 233 GLN A N 1
ATOM 1840 C CA . GLN A 1 233 ? -5.397 6.855 6.157 1.00 88.56 233 GLN A CA 1
ATOM 1841 C C . GLN A 1 233 ? -5.273 6.071 4.836 1.00 88.56 233 GLN A C 1
ATOM 1843 O O . GLN A 1 233 ? -5.789 4.960 4.725 1.00 88.56 233 GLN A O 1
ATOM 1848 N N . LEU A 1 234 ? -4.532 6.600 3.853 1.00 88.94 234 LEU A N 1
ATOM 1849 C CA . LEU A 1 234 ? -4.239 5.887 2.603 1.00 88.94 234 LEU A CA 1
ATOM 1850 C C . LEU A 1 234 ? -3.414 4.611 2.839 1.00 88.94 234 LEU A C 1
ATOM 1852 O O . LEU A 1 234 ? -3.622 3.625 2.132 1.00 88.94 234 LEU A O 1
ATOM 1856 N N . ILE A 1 235 ? -2.511 4.604 3.827 1.00 90.19 235 ILE A N 1
ATOM 1857 C CA . ILE A 1 235 ? -1.759 3.401 4.218 1.00 90.19 235 ILE A CA 1
ATOM 1858 C C . ILE A 1 235 ? -2.709 2.340 4.786 1.00 90.19 235 ILE A C 1
ATOM 1860 O O . ILE A 1 235 ? -2.644 1.195 4.351 1.00 90.19 235 ILE A O 1
ATOM 1864 N N . TYR A 1 236 ? -3.643 2.710 5.671 1.00 92.19 236 TYR A N 1
ATOM 1865 C CA . TYR A 1 236 ? -4.674 1.780 6.157 1.00 92.19 236 TYR A CA 1
ATOM 1866 C C . TYR A 1 236 ? -5.477 1.170 4.999 1.00 92.19 236 TYR A C 1
ATOM 1868 O O . TYR A 1 236 ? -5.586 -0.050 4.909 1.00 92.19 236 TYR A O 1
ATOM 1876 N N . MET A 1 237 ? -5.966 1.991 4.061 1.00 92.81 237 MET A N 1
ATOM 1877 C CA . MET A 1 237 ? -6.708 1.501 2.889 1.00 92.81 237 MET A CA 1
ATOM 1878 C C . MET A 1 237 ? -5.875 0.544 2.025 1.00 92.81 237 MET A C 1
ATOM 1880 O O . MET A 1 237 ? -6.379 -0.487 1.587 1.00 92.81 237 MET A O 1
ATOM 1884 N N . LYS A 1 238 ? -4.594 0.858 1.786 1.00 92.12 238 LYS A N 1
ATOM 1885 C CA . LYS A 1 238 ? -3.685 -0.001 1.011 1.00 92.12 238 LYS A CA 1
ATOM 1886 C C . LYS A 1 238 ? -3.503 -1.365 1.680 1.00 92.12 238 LYS A C 1
ATOM 1888 O O . LYS A 1 238 ? -3.593 -2.384 0.998 1.00 92.12 238 LYS A O 1
ATOM 1893 N N . ASN A 1 239 ? -3.279 -1.369 2.991 1.00 93.62 239 ASN A N 1
ATOM 1894 C CA . ASN A 1 239 ? -3.070 -2.584 3.771 1.00 93.62 239 ASN A CA 1
ATOM 1895 C C . ASN A 1 239 ? -4.332 -3.460 3.777 1.00 93.62 239 ASN A C 1
ATOM 1897 O O . ASN A 1 239 ? -4.238 -4.663 3.556 1.00 93.62 239 ASN A O 1
ATOM 1901 N N . LEU A 1 240 ? -5.518 -2.856 3.931 1.00 95.31 240 LEU A N 1
ATOM 1902 C CA . LEU A 1 240 ? -6.801 -3.567 3.860 1.00 95.31 240 LEU A CA 1
ATOM 1903 C C . LEU A 1 240 ? -7.057 -4.176 2.483 1.00 95.31 240 LEU A C 1
ATOM 1905 O O . LEU A 1 240 ? -7.451 -5.335 2.387 1.00 95.31 240 LEU A O 1
ATOM 1909 N N . LYS A 1 241 ? -6.787 -3.427 1.406 1.00 93.88 241 LYS A N 1
ATOM 1910 C CA . LYS A 1 241 ? -6.902 -3.965 0.046 1.00 93.88 241 LYS A CA 1
ATOM 1911 C C . LYS A 1 241 ? -5.993 -5.169 -0.148 1.00 93.88 241 LYS A C 1
ATOM 1913 O O . LYS A 1 241 ? -6.448 -6.179 -0.666 1.00 93.88 241 LYS A O 1
ATOM 1918 N N . ARG A 1 242 ? -4.731 -5.075 0.283 1.00 93.81 242 ARG A N 1
ATOM 1919 C CA . ARG A 1 242 ? -3.783 -6.186 0.159 1.00 93.81 242 ARG A CA 1
ATOM 1920 C C . ARG A 1 242 ? -4.219 -7.397 0.980 1.00 93.81 242 ARG A C 1
ATOM 1922 O O . ARG A 1 242 ? -4.146 -8.511 0.475 1.00 93.81 242 ARG A O 1
ATOM 1929 N N . PHE A 1 243 ? -4.707 -7.175 2.197 1.00 95.12 243 PHE A N 1
ATOM 1930 C CA . PHE A 1 243 ? -5.270 -8.228 3.035 1.00 95.12 243 PHE A CA 1
ATOM 1931 C C . PHE A 1 243 ? -6.432 -8.950 2.343 1.00 95.12 243 PHE A C 1
ATOM 1933 O O . PHE A 1 243 ? -6.406 -10.169 2.229 1.00 95.12 243 PHE A O 1
ATOM 1940 N N . LEU A 1 244 ? -7.403 -8.219 1.794 1.00 93.75 244 LEU A N 1
ATOM 1941 C CA . LEU A 1 244 ? -8.526 -8.824 1.072 1.00 93.75 244 LEU A CA 1
ATOM 1942 C C . LEU A 1 244 ? -8.098 -9.498 -0.241 1.00 93.75 244 LEU A C 1
ATOM 1944 O O . LEU A 1 244 ? -8.653 -10.526 -0.615 1.00 93.75 244 LEU A O 1
ATOM 1948 N N . THR A 1 245 ? -7.088 -8.967 -0.938 1.00 91.69 245 THR A N 1
ATOM 1949 C CA . THR A 1 245 ? -6.495 -9.639 -2.108 1.00 91.69 245 THR A CA 1
ATOM 1950 C C . THR A 1 245 ? -5.880 -10.983 -1.718 1.00 91.69 245 THR A C 1
ATOM 1952 O O . THR A 1 245 ? -6.141 -11.980 -2.381 1.00 91.69 245 THR A O 1
ATOM 1955 N N . TYR A 1 246 ? -5.139 -11.041 -0.608 1.00 91.31 246 TYR A N 1
ATOM 1956 C CA . TYR A 1 246 ? -4.631 -12.302 -0.066 1.00 91.31 246 TYR A CA 1
ATOM 1957 C C . TYR A 1 246 ? -5.778 -13.276 0.247 1.00 91.31 246 TYR A C 1
ATOM 1959 O O . TYR A 1 246 ? -5.742 -14.422 -0.189 1.00 91.31 246 TYR A O 1
ATOM 1967 N N . GLN A 1 247 ? -6.839 -12.811 0.912 1.00 89.25 247 GLN A N 1
ATOM 1968 C CA . GLN A 1 247 ? -7.987 -13.660 1.256 1.00 89.25 247 GLN A CA 1
ATOM 1969 C C . GLN A 1 247 ? -8.799 -14.141 0.047 1.00 89.25 247 GLN A C 1
ATOM 1971 O O . GLN A 1 247 ? -9.490 -15.143 0.140 1.00 89.25 247 GLN A O 1
ATOM 1976 N N . THR A 1 248 ? -8.753 -13.446 -1.087 1.00 88.12 248 THR A N 1
ATOM 1977 C CA . THR A 1 248 ? -9.525 -13.832 -2.283 1.00 88.12 248 THR A CA 1
ATOM 1978 C C . THR A 1 248 ? -8.719 -14.667 -3.275 1.00 88.12 248 THR A C 1
ATOM 1980 O O .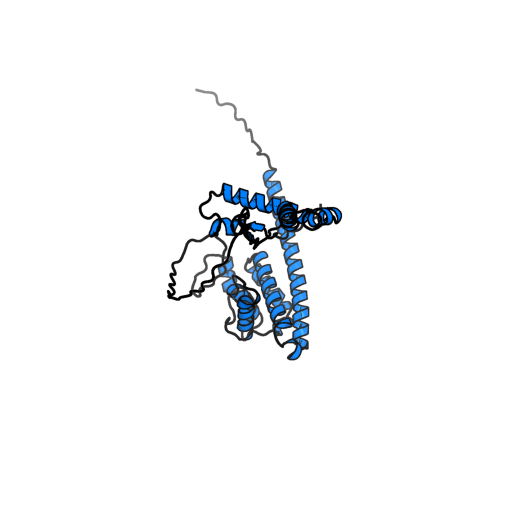 THR A 1 248 ? -9.307 -15.413 -4.053 1.00 88.12 248 THR A O 1
ATOM 1983 N N . ILE A 1 249 ? -7.386 -14.561 -3.260 1.00 86.75 249 ILE A N 1
ATOM 1984 C CA . ILE A 1 249 ? -6.504 -15.230 -4.230 1.00 86.75 249 ILE A CA 1
ATOM 1985 C C . ILE A 1 249 ? -5.719 -16.384 -3.601 1.00 86.75 249 ILE A C 1
ATOM 1987 O O . ILE A 1 249 ? -5.512 -17.406 -4.250 1.00 86.75 249 ILE A O 1
ATOM 1991 N N . ASN A 1 250 ? -5.250 -16.222 -2.364 1.00 83.81 250 ASN A N 1
ATOM 1992 C CA . ASN A 1 250 ? -4.268 -17.113 -1.742 1.00 83.81 250 ASN A CA 1
ATOM 1993 C C . ASN A 1 250 ? -4.867 -18.039 -0.674 1.00 83.81 250 ASN A C 1
ATOM 1995 O O . ASN A 1 250 ? -4.127 -18.798 -0.049 1.00 83.81 250 ASN A O 1
ATOM 1999 N N . THR A 1 251 ? -6.178 -17.984 -0.449 1.00 86.12 251 THR A N 1
ATOM 2000 C CA . THR A 1 251 ? -6.889 -18.894 0.455 1.00 86.12 251 THR A CA 1
ATOM 2001 C C . THR A 1 251 ? -8.024 -19.601 -0.283 1.00 86.12 251 THR A C 1
ATOM 2003 O O . THR A 1 251 ? -8.381 -19.242 -1.407 1.00 86.12 251 THR A O 1
ATOM 2006 N N . ASN A 1 252 ? -8.612 -20.613 0.355 1.00 82.19 252 ASN A N 1
ATOM 2007 C CA . ASN A 1 252 ? -9.709 -21.394 -0.217 1.00 82.19 252 ASN A CA 1
ATOM 2008 C C . ASN A 1 252 ? -11.074 -20.691 -0.133 1.00 82.19 252 ASN A C 1
ATOM 2010 O O . ASN A 1 252 ? -12.078 -21.292 -0.503 1.00 82.19 252 ASN A O 1
ATOM 2014 N N . LEU A 1 253 ? -11.125 -19.407 0.254 1.00 83.75 253 LEU A N 1
ATOM 2015 C CA . LEU A 1 253 ? -12.370 -18.658 0.461 1.00 83.75 253 LEU A CA 1
ATOM 2016 C C . LEU A 1 253 ? -13.331 -18.742 -0.733 1.00 83.75 253 LEU A C 1
ATOM 2018 O O . LEU A 1 253 ? -14.533 -18.856 -0.549 1.00 83.75 253 LEU A O 1
ATOM 2022 N N . ARG A 1 254 ? -12.819 -18.745 -1.971 1.00 82.75 254 ARG A N 1
ATOM 2023 C CA . ARG A 1 254 ? -13.645 -18.889 -3.184 1.00 82.75 254 ARG A CA 1
ATOM 2024 C C . ARG A 1 254 ? -14.469 -20.184 -3.208 1.00 82.75 254 ARG A C 1
ATOM 2026 O O . ARG A 1 254 ? -15.546 -20.202 -3.806 1.00 82.75 254 ARG A O 1
ATOM 2033 N N . HIS A 1 255 ? -13.917 -21.255 -2.646 1.00 83.44 255 HIS A N 1
ATOM 2034 C CA . HIS A 1 255 ? -14.529 -22.577 -2.581 1.00 83.44 255 HIS A CA 1
ATOM 2035 C C . HIS A 1 255 ? -15.335 -22.760 -1.294 1.00 83.44 255 HIS A C 1
ATOM 2037 O O . HIS A 1 255 ? -16.420 -23.331 -1.361 1.00 83.44 255 HIS A O 1
ATOM 2043 N N . ASP A 1 256 ? -14.830 -22.241 -0.173 1.00 87.69 256 ASP A N 1
ATOM 2044 C CA . ASP A 1 256 ? -15.444 -22.389 1.148 1.00 87.69 256 ASP A CA 1
ATOM 2045 C C . ASP A 1 256 ? -16.698 -21.511 1.302 1.00 87.69 256 ASP A C 1
ATOM 2047 O O . ASP A 1 256 ? -17.719 -21.974 1.805 1.00 87.69 256 ASP A O 1
ATOM 2051 N N . ASP A 1 257 ? -16.647 -20.259 0.832 1.00 88.69 257 ASP A N 1
ATOM 2052 C CA . ASP A 1 257 ? -17.758 -19.306 0.894 1.00 88.69 257 ASP A CA 1
ATOM 2053 C C . ASP A 1 257 ? -17.739 -18.345 -0.309 1.00 88.69 257 ASP A C 1
ATOM 2055 O O . ASP A 1 257 ? -17.052 -17.316 -0.358 1.00 88.69 257 ASP A O 1
ATOM 2059 N N . ARG A 1 258 ? -18.535 -18.691 -1.325 1.00 90.25 258 ARG A N 1
ATOM 2060 C CA . ARG A 1 258 ? -18.586 -17.954 -2.593 1.00 90.25 258 ARG A CA 1
ATOM 2061 C C . ARG A 1 258 ? -19.250 -16.580 -2.467 1.00 90.25 258 ARG A C 1
ATOM 2063 O O . ARG A 1 258 ? -18.940 -15.686 -3.265 1.00 90.25 258 ARG A O 1
ATOM 2070 N N . GLU A 1 259 ? -20.172 -16.425 -1.521 1.00 93.31 259 GLU A N 1
ATOM 2071 C CA . GLU A 1 259 ? -20.863 -15.162 -1.268 1.00 93.31 259 GLU A CA 1
ATOM 2072 C C . GLU A 1 259 ? -19.895 -14.190 -0.602 1.00 93.31 259 GLU A C 1
ATOM 2074 O O . GLU A 1 259 ? -19.596 -13.141 -1.173 1.00 93.31 259 GLU A O 1
ATOM 2079 N N . LEU A 1 260 ? -19.267 -14.611 0.499 1.00 91.38 260 LEU A N 1
ATOM 2080 C CA . LEU A 1 260 ? -18.270 -13.813 1.204 1.00 91.38 260 LEU A CA 1
ATOM 2081 C C . LEU A 1 260 ? -17.064 -13.476 0.315 1.00 91.38 260 LEU A C 1
ATOM 2083 O O . LEU A 1 260 ? -16.537 -12.363 0.364 1.00 91.38 260 LEU A O 1
ATOM 2087 N N . HIS A 1 261 ? -16.642 -14.395 -0.560 1.00 92.44 261 HIS A N 1
ATOM 2088 C CA . HIS A 1 261 ? -15.618 -14.112 -1.567 1.00 92.44 261 HIS A CA 1
ATOM 2089 C C . HIS A 1 261 ? -16.037 -12.986 -2.531 1.00 92.44 261 HIS A C 1
ATOM 2091 O O . HIS A 1 261 ? -15.216 -12.148 -2.918 1.00 92.44 261 HIS A O 1
ATOM 2097 N N . THR A 1 262 ? -17.304 -12.964 -2.950 1.00 92.12 262 THR A N 1
ATOM 2098 C CA . THR A 1 262 ? -17.838 -11.917 -3.833 1.00 92.12 262 THR A CA 1
ATOM 2099 C C . THR A 1 262 ? -17.903 -10.583 -3.101 1.00 92.12 262 THR A C 1
ATOM 2101 O O . THR A 1 262 ? -17.354 -9.605 -3.615 1.00 92.12 262 THR A O 1
ATOM 2104 N N . ASP A 1 263 ? -18.418 -10.575 -1.872 1.00 92.56 263 ASP A N 1
ATOM 2105 C CA . ASP A 1 263 ? -18.457 -9.392 -1.011 1.00 92.56 263 ASP A CA 1
ATOM 2106 C C . ASP A 1 263 ? -17.050 -8.811 -0.791 1.00 92.56 263 ASP A C 1
ATOM 2108 O O . ASP A 1 263 ? -16.836 -7.604 -0.917 1.00 92.56 263 ASP A O 1
ATOM 2112 N N . CYS A 1 264 ? -16.047 -9.666 -0.554 1.00 91.81 264 CYS A N 1
ATOM 2113 C CA . CYS A 1 264 ? -14.651 -9.245 -0.427 1.00 91.81 264 CYS A CA 1
ATOM 2114 C C . CYS A 1 264 ? -14.139 -8.536 -1.688 1.00 91.81 264 CYS A C 1
ATOM 2116 O O . CYS A 1 264 ? -13.456 -7.513 -1.579 1.00 91.81 264 CYS A O 1
ATOM 2118 N N . ARG A 1 265 ? -14.454 -9.044 -2.888 1.00 92.50 265 ARG A N 1
ATOM 2119 C CA . ARG A 1 265 ? -14.029 -8.409 -4.148 1.00 92.50 265 ARG A CA 1
ATOM 2120 C C . ARG A 1 265 ? -14.700 -7.059 -4.359 1.00 92.50 265 ARG A C 1
ATOM 2122 O O . ARG A 1 265 ? -14.007 -6.086 -4.650 1.00 92.50 265 ARG A O 1
ATOM 2129 N N . GLU A 1 266 ? -16.009 -6.977 -4.146 1.00 92.56 266 GLU A N 1
ATOM 2130 C CA . GLU A 1 266 ? -16.728 -5.703 -4.229 1.00 92.56 266 GLU A CA 1
ATOM 2131 C C . GLU A 1 266 ? -16.183 -4.683 -3.225 1.00 92.56 266 GLU A C 1
ATOM 2133 O O . GLU A 1 266 ? -16.036 -3.494 -3.526 1.00 92.56 266 GLU A O 1
ATOM 2138 N N . PHE A 1 267 ? -15.816 -5.147 -2.032 1.00 94.25 267 PHE A N 1
ATOM 2139 C CA . PHE A 1 267 ? -15.239 -4.291 -1.013 1.00 94.25 267 PHE A CA 1
ATOM 2140 C C . PHE A 1 267 ? -13.833 -3.791 -1.380 1.00 94.25 267 PHE A C 1
ATOM 2142 O O . PHE A 1 267 ? -13.499 -2.637 -1.097 1.00 94.25 267 PHE A O 1
ATOM 2149 N N . ILE A 1 268 ? -13.005 -4.595 -2.060 1.00 93.69 268 ILE A N 1
ATOM 2150 C CA . ILE A 1 268 ? -11.713 -4.142 -2.613 1.00 93.69 268 ILE A CA 1
ATOM 2151 C C . ILE A 1 268 ? -11.917 -2.975 -3.593 1.00 93.69 268 ILE A C 1
ATOM 2153 O O . ILE A 1 268 ? -11.163 -1.989 -3.545 1.00 93.69 268 ILE A O 1
ATOM 2157 N N . ASP A 1 269 ? -12.933 -3.060 -4.453 1.00 91.81 269 ASP A N 1
ATOM 2158 C CA . ASP A 1 269 ? -13.277 -2.001 -5.406 1.00 91.81 269 ASP A CA 1
ATOM 2159 C C . ASP A 1 269 ? -13.782 -0.748 -4.688 1.00 91.81 269 ASP A C 1
ATOM 2161 O O . ASP A 1 269 ? -13.310 0.366 -4.959 1.00 91.81 269 ASP A O 1
ATOM 2165 N N . TYR A 1 270 ? -14.648 -0.925 -3.691 1.00 92.50 270 TYR A N 1
ATOM 2166 C CA . TYR A 1 270 ? -15.116 0.147 -2.817 1.00 92.50 270 TYR A CA 1
ATOM 2167 C C . TYR A 1 270 ? -13.965 0.877 -2.098 1.00 92.50 270 TYR A C 1
ATOM 2169 O O . TYR A 1 270 ? -13.882 2.110 -2.151 1.00 92.50 270 TYR A O 1
ATOM 2177 N N . LEU A 1 271 ? -13.011 0.147 -1.506 1.00 92.12 271 LEU A N 1
ATOM 2178 C CA . LEU A 1 271 ? -11.788 0.727 -0.937 1.00 92.12 271 LEU A CA 1
ATOM 2179 C C . LEU A 1 271 ? -10.976 1.486 -1.998 1.00 92.12 271 LEU A C 1
ATOM 2181 O O . LEU A 1 271 ? -10.394 2.533 -1.710 1.00 92.12 271 LEU A O 1
ATOM 2185 N N . GLY A 1 272 ? -10.959 1.004 -3.244 1.00 89.06 272 GLY A N 1
ATOM 2186 C CA . GLY A 1 272 ? -10.365 1.709 -4.379 1.00 89.06 272 GLY A CA 1
ATOM 2187 C C . GLY A 1 272 ? -11.023 3.062 -4.669 1.00 89.06 272 GLY A C 1
ATOM 2188 O O . GLY A 1 272 ? -10.319 4.044 -4.928 1.00 89.06 272 GLY A O 1
ATOM 2189 N N . LEU A 1 273 ? -12.352 3.149 -4.597 1.00 88.50 273 LEU A N 1
ATOM 2190 C CA . LEU A 1 273 ? -13.096 4.401 -4.772 1.00 88.50 273 LEU A CA 1
ATOM 2191 C C . LEU A 1 273 ? -12.843 5.382 -3.616 1.00 88.50 273 LEU A C 1
ATOM 2193 O O . LEU A 1 273 ? -12.550 6.559 -3.860 1.00 88.50 273 LEU A O 1
ATOM 2197 N N . LEU A 1 274 ? -12.864 4.895 -2.372 1.00 86.06 274 LEU A N 1
ATOM 2198 C CA . LEU A 1 274 ? -12.509 5.667 -1.174 1.00 86.06 274 LEU A CA 1
ATOM 2199 C C . LEU A 1 274 ? -11.097 6.253 -1.275 1.00 86.06 274 LEU A C 1
ATOM 2201 O O . LEU A 1 274 ? -10.895 7.452 -1.067 1.00 86.06 274 LEU A O 1
ATOM 2205 N N . GLN A 1 275 ? -10.126 5.435 -1.682 1.00 86.81 275 GLN A N 1
ATOM 2206 C CA . GLN A 1 275 ? -8.736 5.849 -1.853 1.00 86.81 275 GLN A CA 1
ATOM 2207 C C . GLN A 1 275 ? -8.596 6.960 -2.907 1.00 86.81 275 GLN A C 1
ATOM 2209 O O . GLN A 1 275 ? -7.864 7.936 -2.693 1.00 86.81 275 GLN A O 1
ATOM 2214 N N . LYS A 1 276 ? -9.319 6.855 -4.033 1.00 83.81 276 LYS A N 1
ATOM 2215 C CA . LYS A 1 276 ? -9.367 7.900 -5.073 1.00 83.81 276 LYS A CA 1
ATOM 2216 C C . LYS A 1 276 ? -9.969 9.200 -4.529 1.00 83.81 276 LYS A C 1
ATOM 2218 O O . LYS A 1 276 ? -9.414 10.271 -4.775 1.00 83.81 276 LYS A O 1
ATOM 2223 N N . SER A 1 277 ? -11.063 9.119 -3.770 1.00 80.31 277 SER A N 1
ATOM 2224 C CA . SER A 1 277 ? -11.714 10.282 -3.146 1.00 80.31 277 SER A CA 1
ATOM 2225 C C . SER A 1 277 ? -10.790 10.991 -2.148 1.00 80.31 277 SER A C 1
ATOM 2227 O O . SER A 1 277 ? -10.580 12.203 -2.245 1.00 80.31 277 SER A O 1
ATOM 2229 N N . CYS A 1 278 ? -10.142 10.236 -1.255 1.00 74.44 278 CYS A N 1
ATOM 2230 C CA . CYS A 1 278 ? -9.154 10.771 -0.317 1.00 74.44 278 CYS A CA 1
ATOM 2231 C C . CYS A 1 278 ? -7.960 11.407 -1.038 1.00 74.44 278 CYS A C 1
ATOM 2233 O O . CYS A 1 278 ? -7.556 12.514 -0.689 1.00 74.44 278 CYS A O 1
ATOM 2235 N N . SER A 1 279 ? -7.441 10.773 -2.093 1.00 72.81 279 SER A N 1
ATOM 2236 C CA . SER A 1 279 ? -6.320 11.315 -2.875 1.00 72.81 279 SER A CA 1
ATOM 2237 C C . SER A 1 279 ? -6.666 12.646 -3.549 1.00 72.81 279 SER A C 1
ATOM 2239 O O . SER A 1 279 ? -5.853 13.567 -3.523 1.00 72.81 279 SER A O 1
ATOM 2241 N N . LYS A 1 280 ? -7.885 12.788 -4.091 1.00 72.44 280 LYS A N 1
ATOM 2242 C CA . LYS A 1 280 ? -8.371 14.055 -4.667 1.00 72.44 280 LYS A CA 1
ATOM 2243 C C . LYS A 1 280 ? -8.449 15.167 -3.617 1.00 72.44 280 LYS A C 1
ATOM 2245 O O . LYS A 1 280 ? -8.064 16.297 -3.909 1.00 72.44 280 LYS A O 1
ATOM 2250 N N . LYS A 1 281 ? -8.921 14.859 -2.403 1.00 63.97 281 LYS A N 1
ATOM 2251 C CA . LYS A 1 281 ? -8.981 15.827 -1.291 1.00 63.97 281 LYS A CA 1
ATOM 2252 C C . LYS A 1 281 ? -7.581 16.276 -0.857 1.00 63.97 281 LYS A C 1
ATOM 2254 O O . LYS A 1 281 ? -7.363 17.470 -0.701 1.00 63.97 281 LYS A O 1
ATOM 2259 N N . VAL A 1 282 ? -6.621 15.349 -0.782 1.00 59.47 282 VAL A N 1
ATOM 2260 C CA . VAL A 1 282 ? -5.209 15.659 -0.488 1.00 59.47 282 VAL A CA 1
ATOM 2261 C C . VAL A 1 282 ? -4.591 16.554 -1.560 1.00 59.47 282 VAL A C 1
ATOM 2263 O O . VAL A 1 282 ? -3.937 17.536 -1.229 1.00 59.47 282 VAL A O 1
ATOM 2266 N N . SER A 1 283 ? -4.821 16.261 -2.843 1.00 58.84 283 SER A N 1
ATOM 2267 C CA . SER A 1 283 ? -4.332 17.112 -3.934 1.00 58.84 283 SER A CA 1
ATOM 2268 C C . SER A 1 283 ? -4.878 18.540 -3.839 1.00 58.84 283 SER A C 1
ATOM 2270 O O . SER A 1 283 ? -4.106 19.480 -3.982 1.00 58.84 283 SER A O 1
ATOM 2272 N N . LYS A 1 284 ? -6.172 18.713 -3.529 1.00 58.94 284 LYS A N 1
ATOM 2273 C CA . LYS A 1 284 ? -6.778 20.043 -3.336 1.00 58.94 284 LYS A CA 1
ATOM 2274 C C . LYS A 1 284 ? -6.166 20.798 -2.154 1.00 58.94 284 LYS A C 1
ATOM 2276 O O . LYS A 1 284 ? -5.854 21.976 -2.290 1.00 58.94 284 LYS A O 1
ATOM 2281 N N . GLU A 1 285 ? -5.957 20.121 -1.026 1.00 53.78 285 GLU A N 1
ATOM 2282 C CA . GLU A 1 285 ? -5.372 20.724 0.178 1.00 53.78 285 GLU A CA 1
ATOM 2283 C C . GLU A 1 285 ? -3.919 21.178 -0.055 1.00 53.78 285 GLU A C 1
ATOM 2285 O O . GLU A 1 285 ? -3.522 22.257 0.384 1.00 53.78 285 GLU A O 1
ATOM 2290 N N . ILE A 1 286 ? -3.136 20.394 -0.807 1.00 55.81 286 ILE A N 1
ATOM 2291 C CA . ILE A 1 286 ? -1.764 20.751 -1.199 1.00 55.81 286 ILE A CA 1
ATOM 2292 C C . ILE A 1 286 ? -1.769 21.971 -2.126 1.00 55.81 286 ILE A C 1
ATOM 2294 O O . ILE A 1 286 ? -1.049 22.933 -1.865 1.00 55.81 286 ILE A O 1
ATOM 2298 N N . THR A 1 287 ? -2.611 21.979 -3.167 1.00 51.84 287 THR A N 1
ATOM 2299 C CA . THR A 1 287 ? -2.737 23.124 -4.084 1.00 51.84 287 THR A CA 1
ATOM 2300 C C . THR A 1 287 ? -3.139 24.401 -3.341 1.00 51.84 287 THR A C 1
ATOM 2302 O O . THR A 1 287 ? -2.576 25.465 -3.591 1.00 51.84 287 THR A O 1
ATOM 2305 N N . GLN A 1 288 ? -4.057 24.300 -2.378 1.00 49.88 288 GLN A N 1
ATOM 2306 C CA . GLN A 1 288 ? -4.502 25.438 -1.576 1.00 49.88 288 GLN A CA 1
ATOM 2307 C C . GLN A 1 288 ? -3.386 25.985 -0.669 1.00 49.88 288 GLN A C 1
ATOM 2309 O O . GLN A 1 288 ? -3.202 27.202 -0.601 1.00 49.88 288 GLN A O 1
ATOM 2314 N N . LYS A 1 289 ? -2.587 25.111 -0.038 1.00 54.66 289 LYS A N 1
ATOM 2315 C CA . LYS A 1 289 ? -1.417 25.514 0.767 1.00 54.66 289 LYS A CA 1
ATOM 2316 C C . LYS A 1 289 ? -0.332 26.184 -0.082 1.00 54.66 289 LYS A C 1
ATOM 2318 O O . LYS A 1 289 ? 0.201 27.214 0.328 1.00 54.66 289 LYS A O 1
ATOM 2323 N N . SER A 1 290 ? -0.057 25.677 -1.285 1.00 46.75 290 SER A N 1
ATOM 2324 C CA . SER A 1 290 ? 0.903 26.293 -2.214 1.00 46.75 290 SER A CA 1
ATOM 2325 C C . SER A 1 290 ? 0.442 27.666 -2.724 1.00 46.75 290 SER A C 1
ATOM 2327 O O . SER A 1 290 ? 1.254 28.585 -2.821 1.00 46.75 290 SER A O 1
ATOM 2329 N N . CYS A 1 291 ? -0.856 27.856 -2.989 1.00 47.25 291 CYS A N 1
ATOM 2330 C CA . CYS A 1 291 ? -1.406 29.171 -3.343 1.00 47.25 291 CYS A CA 1
ATOM 2331 C C . CYS A 1 291 ? -1.356 30.171 -2.174 1.00 47.25 291 CYS A C 1
ATOM 2333 O O . CYS A 1 291 ? -1.076 31.348 -2.399 1.00 47.25 291 CYS A O 1
ATOM 2335 N N . ALA A 1 292 ? -1.582 29.720 -0.936 1.00 52.41 292 ALA A N 1
ATOM 2336 C CA . ALA A 1 292 ? -1.469 30.564 0.255 1.00 52.41 292 ALA A CA 1
ATOM 2337 C C . ALA A 1 292 ? -0.014 31.009 0.509 1.00 52.41 292 ALA A C 1
ATOM 2339 O O . ALA A 1 292 ? 0.249 32.199 0.684 1.00 52.41 292 ALA A O 1
ATOM 2340 N N . GLN A 1 293 ? 0.947 30.084 0.408 1.00 51.81 293 GLN A N 1
ATOM 2341 C CA . GLN A 1 293 ? 2.381 30.390 0.519 1.00 51.81 293 GLN A CA 1
ATOM 2342 C C . GLN A 1 293 ? 2.882 31.287 -0.627 1.00 51.81 293 GLN A C 1
ATOM 2344 O O . GLN A 1 293 ? 3.726 32.157 -0.416 1.00 51.81 293 GLN A O 1
ATOM 2349 N N . GLY A 1 294 ? 2.329 31.132 -1.835 1.00 46.41 294 GLY A N 1
ATOM 2350 C CA . GLY A 1 294 ? 2.601 32.009 -2.977 1.00 46.41 294 GLY A CA 1
ATOM 2351 C C . GLY A 1 294 ? 1.986 33.414 -2.871 1.00 46.41 294 GLY A C 1
ATOM 2352 O O . GLY A 1 294 ? 2.430 34.315 -3.586 1.00 46.41 294 GLY A O 1
ATOM 2353 N N . ARG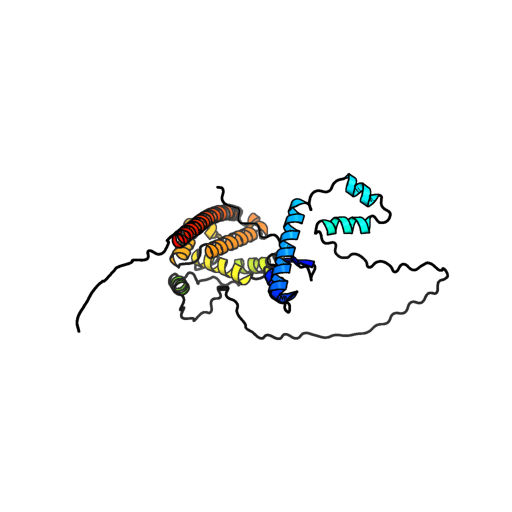 A 1 295 ? 0.990 33.622 -1.994 1.00 45.91 295 ARG A N 1
ATOM 2354 C CA . ARG A 1 295 ? 0.459 34.952 -1.638 1.00 45.91 295 ARG A CA 1
ATOM 2355 C C . ARG A 1 295 ? 1.274 35.622 -0.531 1.00 45.91 295 ARG A C 1
ATOM 2357 O O . ARG A 1 295 ? 1.499 36.821 -0.614 1.00 45.91 295 ARG A O 1
ATOM 2364 N N . GLN A 1 296 ? 1.779 34.867 0.446 1.00 44.84 296 GLN A N 1
ATOM 2365 C CA . GLN A 1 296 ? 2.646 35.410 1.504 1.00 44.84 296 GLN A CA 1
ATOM 2366 C C . GLN A 1 296 ? 4.007 35.900 0.986 1.00 44.84 296 GLN A C 1
ATOM 2368 O O . GLN A 1 296 ? 4.532 36.872 1.509 1.00 44.84 296 GLN A O 1
ATOM 2373 N N . ARG A 1 297 ? 4.547 35.312 -0.092 1.00 49.00 297 ARG A N 1
ATOM 2374 C CA . ARG A 1 297 ? 5.760 35.829 -0.766 1.00 49.00 297 ARG A CA 1
ATOM 2375 C C . ARG A 1 297 ? 5.515 37.055 -1.660 1.00 49.00 297 ARG A C 1
ATOM 2377 O O . ARG A 1 297 ? 6.439 37.505 -2.326 1.00 49.00 297 ARG A O 1
ATOM 2384 N N . ARG A 1 298 ? 4.278 37.559 -1.730 1.00 43.97 298 ARG A N 1
ATOM 2385 C CA . ARG A 1 298 ? 3.850 38.628 -2.647 1.00 43.97 298 ARG A CA 1
ATOM 2386 C C . ARG A 1 298 ? 3.310 39.877 -1.937 1.00 43.97 298 ARG A C 1
ATOM 2388 O O . ARG A 1 298 ? 2.594 40.655 -2.557 1.00 43.97 298 ARG A O 1
ATOM 2395 N N . LEU A 1 299 ? 3.653 40.074 -0.665 1.00 38.97 299 LEU A N 1
ATOM 2396 C CA . LEU A 1 299 ? 3.447 41.343 0.038 1.00 38.97 299 LEU A CA 1
ATOM 2397 C C . LEU A 1 299 ? 4.805 42.058 0.169 1.00 38.97 299 LEU A C 1
ATOM 2399 O O . LEU A 1 299 ? 5.656 41.571 0.915 1.00 38.97 299 LEU A O 1
ATOM 2403 N N . PRO A 1 300 ? 5.048 43.168 -0.555 1.00 42.16 300 PRO A N 1
ATOM 2404 C CA . PRO A 1 300 ? 6.171 44.053 -0.273 1.00 42.16 300 PRO A CA 1
ATOM 2405 C C . PRO A 1 300 ? 5.922 44.785 1.051 1.00 42.16 300 PRO A C 1
ATOM 2407 O O . PRO A 1 300 ? 4.795 45.187 1.342 1.00 42.16 300 PRO A O 1
ATOM 2410 N N . GLY A 1 301 ? 6.976 44.940 1.854 1.00 42.56 301 GLY A N 1
ATOM 2411 C CA . GLY A 1 301 ? 6.934 45.699 3.098 1.00 42.56 301 GLY A CA 1
ATOM 2412 C C . GLY A 1 301 ? 6.506 47.142 2.843 1.00 42.56 301 GLY A C 1
ATOM 2413 O O . GLY A 1 301 ? 7.176 47.872 2.116 1.00 42.56 301 GLY A O 1
ATOM 2414 N N . HIS A 1 302 ? 5.396 47.545 3.455 1.00 36.09 302 HIS A N 1
ATOM 2415 C CA . HIS A 1 302 ? 5.048 48.950 3.598 1.00 36.09 302 HIS A CA 1
ATOM 2416 C C . HIS A 1 302 ? 6.029 49.565 4.603 1.00 36.09 302 HIS A C 1
ATOM 2418 O O . HIS A 1 302 ? 5.914 49.345 5.809 1.00 36.09 302 HIS A O 1
ATOM 2424 N N . GLN A 1 303 ? 7.019 50.303 4.097 1.00 38.12 303 GLN A N 1
ATOM 2425 C CA . GLN A 1 303 ? 7.676 51.341 4.882 1.00 38.12 303 GLN A CA 1
ATOM 2426 C C . GLN A 1 303 ? 6.613 52.397 5.191 1.00 38.12 303 GLN A C 1
ATOM 2428 O O . GLN A 1 303 ? 5.954 52.904 4.284 1.00 38.12 303 GLN A O 1
ATOM 2433 N N . SER A 1 304 ? 6.408 52.674 6.474 1.00 36.50 304 SER A N 1
ATOM 2434 C CA . SER A 1 304 ? 5.669 53.847 6.919 1.00 36.50 304 SER A CA 1
ATOM 2435 C C . SER A 1 304 ? 6.715 54.878 7.322 1.00 36.50 304 SER A C 1
ATOM 2437 O O . SER A 1 304 ? 7.269 54.807 8.416 1.00 36.50 304 SER A O 1
ATOM 2439 N N . GLU A 1 305 ? 7.025 55.797 6.409 1.00 38.56 305 GLU A N 1
ATOM 2440 C CA . GLU A 1 305 ? 7.582 57.098 6.769 1.00 38.56 305 GLU A CA 1
ATOM 2441 C C . GLU A 1 305 ? 6.508 57.850 7.564 1.00 38.56 305 GLU A C 1
ATOM 2443 O O . GLU A 1 305 ? 5.404 58.084 7.074 1.00 38.56 305 GLU A O 1
ATOM 2448 N N . ALA A 1 306 ? 6.822 58.207 8.804 1.00 38.41 306 ALA A N 1
ATOM 2449 C CA . ALA A 1 306 ? 6.121 59.249 9.536 1.00 38.41 306 ALA A CA 1
ATOM 2450 C C . ALA A 1 306 ? 7.182 60.234 10.024 1.00 38.41 306 ALA A C 1
ATOM 2452 O O . ALA A 1 306 ? 7.985 59.930 10.905 1.00 38.41 306 ALA A O 1
ATOM 2453 N N . ALA A 1 307 ? 7.200 61.389 9.367 1.00 39.41 307 ALA A N 1
ATOM 2454 C CA . ALA A 1 307 ? 7.964 62.561 9.742 1.00 39.41 307 ALA A CA 1
ATOM 2455 C C . ALA A 1 307 ? 7.551 63.056 11.135 1.00 39.41 307 ALA A C 1
ATOM 2457 O O . ALA A 1 307 ? 6.361 63.149 11.426 1.00 39.41 307 ALA A O 1
ATOM 2458 N N . LEU A 1 308 ? 8.532 63.453 11.944 1.00 38.09 308 LEU A N 1
ATOM 2459 C CA . LEU A 1 308 ? 8.358 64.438 13.008 1.00 38.09 308 LEU A CA 1
ATOM 2460 C C . LEU A 1 308 ? 9.568 65.375 12.967 1.00 38.09 308 LEU A C 1
ATOM 2462 O O . LEU A 1 308 ? 10.655 65.048 13.441 1.00 38.09 308 LEU A O 1
ATOM 2466 N N . SER A 1 309 ? 9.351 66.514 12.313 1.00 38.53 309 SER A N 1
ATOM 2467 C CA . SER A 1 309 ? 10.152 67.724 12.449 1.00 38.53 309 SER A CA 1
ATOM 2468 C C . SER A 1 309 ? 9.922 68.365 13.819 1.00 38.53 309 SER A C 1
ATOM 2470 O O . SER A 1 309 ? 8.817 68.314 14.350 1.00 38.53 309 SER A O 1
ATOM 2472 N N . GLU A 1 310 ? 10.975 69.044 14.278 1.00 38.62 310 GLU A N 1
ATOM 2473 C CA . GLU A 1 310 ? 10.980 70.213 15.169 1.00 38.62 310 GLU A CA 1
ATOM 2474 C C . GLU A 1 310 ? 10.615 70.033 16.652 1.00 38.62 310 GLU A C 1
ATOM 2476 O O . GLU A 1 310 ? 9.456 70.018 17.047 1.00 38.62 310 GLU A O 1
ATOM 2481 N N . THR A 1 311 ? 11.652 70.125 17.491 1.00 40.97 311 THR A N 1
ATOM 2482 C CA . THR A 1 311 ? 11.636 71.014 18.663 1.00 40.97 311 THR A CA 1
ATOM 2483 C C . THR A 1 311 ? 12.966 71.761 18.744 1.00 40.97 311 THR A C 1
ATOM 2485 O O . THR A 1 311 ? 14.029 71.146 18.834 1.00 40.97 311 THR A O 1
ATOM 2488 N N . VAL A 1 312 ? 12.865 73.086 18.659 1.00 41.78 312 VAL A N 1
ATOM 2489 C CA . VAL A 1 312 ? 13.883 74.097 18.972 1.00 41.78 312 VAL A CA 1
ATOM 2490 C C . VAL A 1 312 ? 13.906 74.331 20.498 1.00 41.78 312 VAL A C 1
ATOM 2492 O O . VAL A 1 312 ? 12.925 74.018 21.169 1.00 41.78 312 VAL A O 1
ATOM 2495 N N . ASP A 1 313 ? 15.018 74.902 20.981 1.00 40.50 313 ASP A N 1
ATOM 2496 C CA . ASP A 1 313 ? 15.321 75.463 22.317 1.00 40.50 313 ASP A CA 1
ATOM 2497 C C . ASP A 1 313 ? 15.886 74.513 23.397 1.00 40.50 313 ASP A C 1
ATOM 2499 O O . ASP A 1 313 ? 15.157 73.818 24.102 1.00 40.50 313 ASP A O 1
ATOM 2503 N N . HIS A 1 314 ? 17.217 74.519 23.579 1.00 35.66 314 HIS A N 1
ATOM 2504 C CA . HIS A 1 314 ? 17.928 75.525 24.393 1.00 35.66 314 HIS A CA 1
ATOM 2505 C C . HIS A 1 314 ? 19.409 75.647 24.003 1.00 35.66 314 HIS A C 1
ATOM 2507 O O . HIS A 1 314 ? 20.005 74.618 23.609 1.00 35.66 314 HIS A O 1
#

Organism: Ictalurus punctatus (NCBI:txid7998)

Solvent-accessible surface area (backbone atoms only — not comparable to full-atom values): 19584 Å² total; per-residue (Å²): 135,81,82,80,72,82,73,75,77,63,67,26,57,38,92,76,82,71,46,73,28,78,54,44,61,60,45,30,56,71,68,75,39,54,86,54,56,68,69,59,50,50,52,52,47,52,48,30,53,52,46,49,54,48,24,75,75,54,54,81,69,80,59,67,69,59,53,51,56,29,65,72,41,98,54,34,66,63,47,46,52,51,57,40,45,77,36,69,46,86,86,80,85,75,74,76,79,73,78,86,69,79,85,74,85,87,82,90,80,91,78,92,78,87,85,90,82,89,80,89,85,83,88,82,90,80,90,80,87,89,86,88,78,97,66,92,72,92,74,85,69,94,85,68,85,60,86,49,69,44,57,38,41,29,54,75,71,47,66,72,48,53,50,68,63,78,40,70,81,43,36,54,50,42,49,44,32,46,72,77,62,62,43,93,58,37,66,63,44,49,48,48,43,26,20,50,32,25,70,72,34,75,89,57,82,68,74,70,56,50,78,43,62,64,60,53,50,47,53,57,47,51,42,45,75,27,62,50,53,70,68,59,54,49,50,48,51,51,40,44,40,52,51,48,48,43,50,56,69,76,44,65,34,58,78,77,37,54,63,62,37,48,41,43,52,55,36,42,52,50,50,50,50,51,48,51,54,52,50,53,51,52,52,51,54,50,54,51,50,53,54,50,55,60,50,67,76,65,65,80,83,80,80,78,89,75,88,81,82,87,84,84,90,134

Nearest PDB structures (foldseek):
  5n78-assembly1_C  TM=3.785E-01  e=8.652E+00  Escherichia coli

Foldseek 3Di:
DDDDPPDPQDFFAQPFPRDTDSCQLVCCCPPGVVPPDSVVSVVRVVVRVVLVVLCVVPVPDDDPVQLVVLVPDPHNPVSVCVVNVVSVHDDPPDDDPDPPPPDDDDDDDDDDDDDDDDDDDDDDDDDDDDDDDDDPPPDDDPPDPDPDQLVVLCVVVVLQDFDDCPPPLNVLQLCCCCPVVVHPCSPSLSSLLRSLQCQQPVPDRDLCCLVVPPSVVVSVVSNVVSVHDLVVVLSSLVSLLSSLVCVLPVDCCCVVPVPSSVSSVVSSVVSVVVSVVSVVVVVVVVVVVVVVVVVVVVDDDDDDDDDDDDDDDD

Sequence (314 aa):
MDPIPKLKRNYLLCPVCKKTWDCLSVHLHRVCMKTDPEEAIEAAVERATAEMRVLLSKGRVFKYDRLGQILGSADPMGRMIEELESRFLVVTGVPPPLPTTTARAEPSSSRATQPTGLDSEQSESSSVSGGKSSFETFQCNPGVQWTNPVRKLMAEKGLYKKHSIDHALLKGFFSFLWKDLQNENPKQEVENVARFLCYMDPQAPSLEFVRDREKTQQFFRELTDAGLSKQTQLIYMKNLKRFLTYQTINTNLRHDDRELHTDCREFIDYLGLLQKSCSKKVSKEITQKSCAQGRQRRLPGHQSEAALSETVDH

Radius of gyration: 30.47 Å; Cα contacts (8 Å, |Δi|>4): 205; chains: 1; bounding box: 73×111×69 Å

Secondary structure (DSSP, 8-state):
-PPPP------EE-TTT--EESSHHHHIIIIISTTS-HHHHHHHHHHHHHHHHHHHHHSS---HHHHHHHHTSS-HHHHHHHHHHTTT-----PPPPPP---------------------------------------PPPTT----SHHHHHHHHTTTT----TTSHHHHHHHHHHHHTS--S-HHHHHHHHHHHHHHH-SS---SGGGG-HHHHHHHHHHHHHTT--HHHHHHHHHHHHHHHHHHHHSSTHHHH-HHHHHHHHHHHHHHHHHHHHHHHHHHHHHHHHHHHHHHHTT----------------

Mean predicted aligned error: 20.25 Å